Protein AF-A0A971JKL0-F1 (afdb_monomer_lite)

pLDDT: mean 86.85, std 13.91, range [36.44, 98.44]

Foldseek 3Di:
DDDDPQVVDAAPVRHGDPDCLSPDQDQLLVLVLLLCCCVVPLVLVQVVVVLLVNPDFDSVQKDKDFQAQVLQVVLVVLLPDPPSQVVVVVVVCVQQVLCVVLQQPPLALVSLQSSQVLFFDDDDGGSNHNDALLGGDLVSVVVSGPPPDRSSLSSQLRNVLNVGTQGMWMDGDPAAIEGEHEHEPDDWDKDWDDDPDTHIDTSVRSVCCNNCVSVNHPYQYEYEYQPPPDPPPDDDPDRHYDYPCNSLPPDDPDDDVSVPPPSSVSVVVNSCVSNVDD

Sequence (278 aa):
MCKSLREFVRDENDEVIISYGQVVREERFFCAVLFHLLISDLGFLDSFLKKCGVLEVDLSEVRVFIEYAMARDLWNSMEGHENVNHNRVLFLKEYVPSLKEYIPKDFNSDSIREFNQRLVAGPSLSNRFIQSPGCWSMEKVESLILGGECEVEGACMLKWAFNIKPDIVIEYSNNHAVCIEAKVESDEDMYKFENRYKITAKQTEVQKFLMKKILGYETKHVFLRNSNKESRRGSNEKELCLSWTEVFPAKTNGILNVDENPMVKMAKKRLLKISGGK

Secondary structure (DSSP, 8-state):
-PPPHHHH-B-TTS-B--SGGGT---HHHHHHHHHHHHHH-HHHHHHHHHHTT--S--TTT-EEEES--HHHHHHHHGGGSTTHHHHHHHHHHHH-GGGGGG--SS--HHHHHHHHHHHB-SS---SSSPPPGGGB-HHHHHHH--S-HHHHHHHHHHHHHTT---SEEEEEETTEEEEEEE-SS----EEEEESSSEEEEEHHHHHHIIIIIIS--EEEEEEEE-TTS-----SSS--EEEEHHHHS-S---SSS-GGG-HHHHHHHHHHHHHHH--

Structure (mmCIF, N/CA/C/O backbone):
data_AF-A0A971JKL0-F1
#
_entry.id   AF-A0A971JKL0-F1
#
loop_
_atom_site.group_PDB
_atom_site.id
_atom_site.type_symbol
_atom_site.label_atom_id
_atom_site.label_alt_id
_atom_site.label_comp_id
_atom_site.label_asym_id
_atom_site.label_entity_id
_atom_site.label_seq_id
_atom_site.pdbx_PDB_ins_code
_atom_site.Cartn_x
_atom_site.Cartn_y
_atom_site.Cartn_z
_atom_site.occupancy
_atom_site.B_iso_or_equiv
_atom_site.auth_seq_id
_atom_site.auth_comp_id
_atom_site.auth_asym_id
_atom_site.auth_atom_id
_atom_site.pdbx_PDB_model_num
ATOM 1 N N . MET A 1 1 ? 18.991 -16.800 39.229 1.00 77.94 1 MET A N 1
ATOM 2 C CA . MET A 1 1 ? 17.852 -16.988 38.306 1.00 77.94 1 MET A CA 1
ATOM 3 C C . MET A 1 1 ? 17.538 -15.623 37.710 1.00 77.94 1 MET A C 1
ATOM 5 O O . MET A 1 1 ? 17.370 -14.686 38.482 1.00 77.94 1 MET A O 1
ATOM 9 N N . CYS A 1 2 ? 17.584 -15.461 36.387 1.00 83.00 2 CYS A N 1
ATOM 10 C CA . CYS A 1 2 ? 17.252 -14.183 35.748 1.00 83.00 2 CYS A CA 1
ATOM 11 C C . CYS A 1 2 ? 15.730 -14.014 35.725 1.00 83.00 2 CYS A C 1
ATOM 13 O O . CYS A 1 2 ? 15.027 -14.950 35.352 1.00 83.00 2 CYS A O 1
ATOM 15 N N . LYS A 1 3 ? 15.240 -12.841 36.131 1.00 86.00 3 LYS A N 1
ATOM 16 C CA . LYS A 1 3 ? 13.816 -12.500 36.050 1.00 86.00 3 LYS A CA 1
ATOM 17 C C . LYS A 1 3 ? 13.397 -12.288 34.591 1.00 86.00 3 LYS A C 1
ATOM 19 O O . LYS A 1 3 ? 14.189 -11.788 33.789 1.00 86.00 3 LYS A O 1
ATOM 24 N N . SER A 1 4 ? 12.166 -12.647 34.246 1.00 87.19 4 SER A N 1
ATOM 25 C CA . SER A 1 4 ? 11.580 -12.402 32.924 1.00 87.19 4 SER A CA 1
ATOM 26 C C . SER A 1 4 ? 11.106 -10.952 32.784 1.00 87.19 4 SER A C 1
ATOM 28 O O 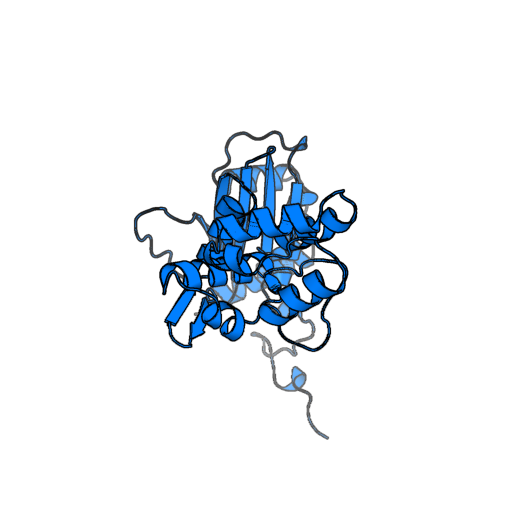. SER A 1 4 ? 10.714 -10.331 33.768 1.00 87.19 4 SER A O 1
ATOM 30 N N . LEU A 1 5 ? 11.063 -10.411 31.557 1.00 83.81 5 LEU A N 1
ATOM 31 C CA . LEU A 1 5 ? 10.573 -9.045 31.300 1.00 83.81 5 LEU A CA 1
ATOM 32 C C . LEU A 1 5 ? 9.168 -8.802 31.882 1.00 83.81 5 LEU A C 1
ATOM 34 O O . LEU A 1 5 ? 8.892 -7.727 32.405 1.00 83.81 5 LEU A O 1
ATOM 38 N N . ARG A 1 6 ? 8.300 -9.820 31.858 1.00 82.06 6 ARG A N 1
ATOM 39 C CA . ARG A 1 6 ? 6.935 -9.749 32.406 1.00 82.06 6 ARG A CA 1
ATOM 40 C C . ARG A 1 6 ? 6.898 -9.517 33.916 1.00 82.06 6 ARG A C 1
ATOM 42 O O . ARG A 1 6 ? 5.913 -8.994 34.412 1.00 82.06 6 ARG A O 1
ATOM 49 N N . GLU A 1 7 ? 7.953 -9.885 34.639 1.00 81.69 7 GLU A N 1
ATOM 50 C CA . GLU A 1 7 ? 8.055 -9.672 36.089 1.00 81.69 7 GLU A CA 1
ATOM 51 C C . GLU A 1 7 ? 8.497 -8.247 36.447 1.00 81.69 7 GLU A C 1
ATOM 53 O O . GLU A 1 7 ? 8.353 -7.836 37.598 1.00 81.69 7 GLU A O 1
ATOM 58 N N . PHE A 1 8 ? 9.034 -7.499 35.478 1.00 84.38 8 PHE A N 1
ATOM 59 C CA . PHE A 1 8 ? 9.464 -6.110 35.654 1.00 84.38 8 PHE A CA 1
ATOM 60 C C . PHE A 1 8 ? 8.402 -5.089 35.253 1.00 84.38 8 PHE A C 1
ATOM 62 O O . PHE A 1 8 ? 8.521 -3.926 35.629 1.00 84.38 8 PHE A O 1
ATOM 69 N N . VAL A 1 9 ? 7.391 -5.493 34.480 1.00 82.31 9 VAL A N 1
ATOM 70 C CA . VAL A 1 9 ? 6.358 -4.580 33.989 1.00 82.31 9 VAL A CA 1
ATOM 71 C C . VAL A 1 9 ? 5.045 -4.873 34.700 1.00 82.31 9 VAL A C 1
ATOM 73 O O . VAL A 1 9 ? 4.531 -5.993 34.674 1.00 82.31 9 VAL A O 1
ATOM 76 N N . ARG A 1 10 ? 4.520 -3.833 35.337 1.00 81.06 10 ARG A N 1
ATOM 77 C CA . ARG A 1 10 ? 3.283 -3.836 36.111 1.00 81.06 10 ARG A CA 1
ATOM 78 C C . ARG A 1 10 ? 2.260 -2.947 35.412 1.00 81.06 10 ARG A C 1
ATOM 80 O O . ARG A 1 10 ? 2.641 -2.036 34.671 1.00 81.06 10 ARG A O 1
ATOM 87 N N . ASP A 1 11 ? 0.976 -3.233 35.581 1.00 76.81 11 ASP A N 1
ATOM 88 C CA . ASP A 1 11 ? -0.075 -2.334 35.116 1.00 76.81 11 ASP A CA 1
ATOM 89 C C . ASP A 1 11 ? -0.315 -1.174 36.105 1.00 76.81 11 ASP A C 1
ATOM 91 O O . ASP A 1 11 ? 0.448 -0.966 37.044 1.00 76.81 11 ASP A O 1
ATOM 95 N N . GLU A 1 12 ? -1.339 -0.356 35.859 1.00 71.12 12 GLU A N 1
ATOM 96 C CA . GLU A 1 12 ? -1.632 0.831 36.682 1.00 71.12 12 GLU A CA 1
ATOM 97 C C . GLU A 1 12 ? -2.079 0.514 38.116 1.00 71.12 12 GLU A C 1
ATOM 99 O O . GLU A 1 12 ? -2.061 1.403 38.960 1.00 71.12 12 GLU A O 1
ATOM 104 N N . ASN A 1 13 ? -2.449 -0.739 38.392 1.00 79.12 13 ASN A N 1
ATOM 105 C CA . ASN A 1 13 ? -2.830 -1.216 39.718 1.00 79.12 13 ASN A CA 1
ATOM 106 C C . ASN A 1 13 ? -1.687 -1.987 40.399 1.00 79.12 13 ASN A C 1
ATOM 108 O O . ASN A 1 13 ? -1.927 -2.691 41.372 1.00 79.12 13 ASN A O 1
ATOM 112 N N . ASP A 1 14 ? -0.460 -1.878 39.874 1.00 79.75 14 ASP A N 1
ATOM 113 C CA . ASP A 1 14 ? 0.718 -2.644 40.303 1.00 79.75 14 ASP A CA 1
ATOM 114 C C . ASP A 1 14 ? 0.564 -4.176 40.138 1.00 79.75 14 ASP A C 1
ATOM 116 O O . ASP A 1 14 ? 1.247 -4.996 40.762 1.00 79.75 14 ASP A O 1
ATOM 120 N N . GLU A 1 15 ? -0.314 -4.597 39.225 1.00 81.56 15 GLU A N 1
ATOM 121 C CA . GLU A 1 15 ? -0.542 -6.007 38.920 1.00 81.56 15 GLU A CA 1
ATOM 122 C C . GLU A 1 15 ? 0.362 -6.489 37.781 1.00 81.56 15 GLU A C 1
ATOM 124 O O . GLU A 1 15 ? 0.754 -5.733 36.888 1.00 81.56 15 GLU A O 1
ATOM 129 N N . VAL A 1 16 ? 0.724 -7.775 37.796 1.00 82.25 16 VAL A N 1
ATOM 130 C CA . VAL A 1 16 ? 1.538 -8.373 36.723 1.00 82.25 16 VAL A CA 1
ATOM 131 C C . VAL A 1 16 ? 0.757 -8.350 35.410 1.00 82.25 16 VAL A C 1
ATOM 133 O O . VAL A 1 16 ? -0.415 -8.720 35.359 1.00 82.25 16 VAL A O 1
ATOM 136 N N . ILE A 1 17 ? 1.420 -7.999 34.306 1.00 81.75 17 ILE A N 1
ATOM 137 C CA . ILE A 1 17 ? 0.806 -8.104 32.978 1.00 81.75 17 ILE A CA 1
ATOM 138 C C . ILE A 1 17 ? 0.620 -9.578 32.592 1.00 81.75 17 ILE A C 1
ATOM 140 O O . ILE A 1 17 ? 1.567 -10.336 32.331 1.00 81.75 17 ILE A O 1
ATOM 144 N N . ILE A 1 18 ? -0.645 -9.981 32.513 1.00 80.75 18 ILE A N 1
ATOM 145 C CA . ILE A 1 18 ? -1.056 -11.352 32.213 1.00 80.75 18 ILE A CA 1
ATOM 146 C C . ILE A 1 18 ? -1.417 -11.559 30.738 1.00 80.75 18 ILE A C 1
ATOM 148 O O . ILE A 1 18 ? -1.297 -12.682 30.254 1.00 80.75 18 ILE A O 1
ATOM 152 N N . SER A 1 19 ? -1.788 -10.498 30.010 1.00 82.62 19 SER A N 1
ATOM 153 C CA . SER A 1 19 ? -2.234 -10.567 28.611 1.00 82.62 19 SER A CA 1
ATOM 154 C C . SER A 1 19 ? -1.588 -9.503 27.721 1.00 82.62 19 SER A C 1
ATOM 156 O O . SER A 1 19 ? -1.427 -8.348 28.114 1.00 82.62 19 SER A O 1
ATOM 158 N N . TYR A 1 20 ? -1.288 -9.876 26.472 1.00 82.50 20 TYR A N 1
ATOM 159 C CA . TYR A 1 20 ? -0.712 -8.978 25.466 1.00 82.50 20 TYR A CA 1
ATOM 160 C C . TYR A 1 20 ? -1.586 -7.746 25.197 1.00 82.50 20 TYR A C 1
ATOM 162 O O . TYR A 1 20 ? -1.067 -6.652 25.002 1.00 82.50 20 TYR A O 1
ATOM 170 N N . GLY A 1 21 ? -2.913 -7.869 25.279 1.00 78.38 21 GLY A N 1
ATOM 171 C CA . GLY A 1 21 ? -3.819 -6.740 25.058 1.00 78.38 21 GLY A CA 1
ATOM 172 C C . GLY A 1 21 ? -3.690 -5.593 26.065 1.00 78.38 21 GLY A C 1
ATOM 173 O O . GLY A 1 21 ? -4.103 -4.474 25.770 1.00 78.38 21 GLY A O 1
ATOM 174 N N . GLN A 1 22 ? -3.081 -5.834 27.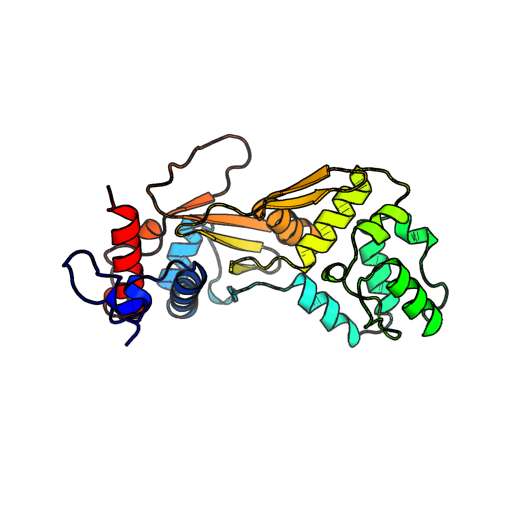232 1.00 77.25 22 GLN A N 1
ATOM 175 C CA . GLN A 1 22 ? -2.772 -4.775 28.202 1.00 77.25 22 GLN A CA 1
ATOM 176 C C . GLN A 1 22 ? -1.640 -3.859 27.715 1.00 77.25 22 GLN A C 1
ATOM 178 O O . GLN A 1 22 ? -1.564 -2.703 28.132 1.00 77.25 22 GLN A O 1
ATOM 183 N N . VAL A 1 23 ? -0.777 -4.373 26.836 1.00 81.69 23 VAL A N 1
ATOM 184 C CA . VAL A 1 23 ? 0.445 -3.708 26.367 1.00 81.69 23 VAL A CA 1
ATOM 185 C C . VAL A 1 23 ? 0.528 -3.586 24.854 1.00 81.69 23 VAL A C 1
ATOM 187 O O . VAL A 1 23 ? 1.537 -3.103 24.355 1.00 81.69 23 VAL A O 1
ATOM 190 N N . VAL A 1 24 ? -0.494 -4.011 24.107 1.00 84.06 24 VAL A N 1
ATOM 191 C CA . VAL A 1 24 ? -0.480 -3.913 22.647 1.00 84.06 24 VAL A CA 1
ATOM 192 C C . VAL A 1 24 ? -0.344 -2.448 22.232 1.00 84.06 24 VAL A C 1
ATOM 194 O O . VAL A 1 24 ? -1.050 -1.564 22.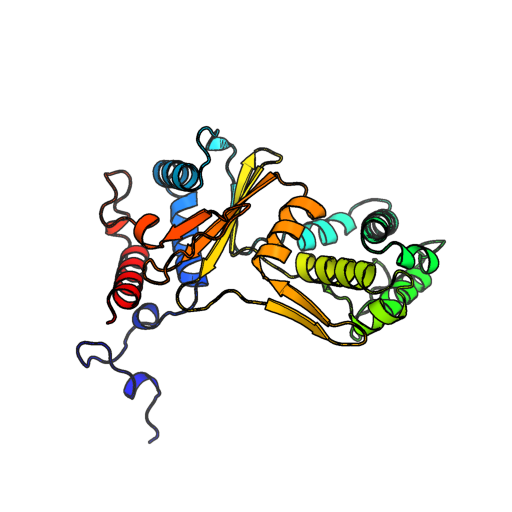734 1.00 84.06 24 VAL A O 1
ATOM 197 N N . ARG A 1 25 ? 0.630 -2.202 21.359 1.00 80.19 25 ARG A N 1
ATOM 198 C CA . ARG A 1 25 ? 0.928 -0.898 20.749 1.00 80.19 25 ARG A CA 1
ATOM 199 C C . ARG A 1 25 ? 0.727 -0.933 19.235 1.00 80.19 25 ARG A C 1
ATOM 201 O O . ARG A 1 25 ? 0.525 0.113 18.639 1.00 80.19 25 ARG A O 1
ATOM 208 N N . GLU A 1 26 ? 0.735 -2.138 18.665 1.00 85.12 26 GLU A N 1
ATOM 209 C CA . GLU A 1 26 ? 0.630 -2.396 17.233 1.00 85.12 26 GLU A CA 1
ATOM 210 C C . GLU A 1 26 ? -0.764 -2.051 16.705 1.00 85.12 26 GLU A C 1
ATOM 212 O O . GLU A 1 26 ? -1.773 -2.634 17.118 1.00 85.12 26 GLU A O 1
ATOM 217 N N . GLU A 1 27 ? -0.805 -1.146 15.732 1.00 86.62 27 GLU A N 1
ATOM 218 C CA . GLU A 1 27 ? -2.010 -0.695 15.039 1.00 86.62 27 GLU A CA 1
ATOM 219 C C . GLU A 1 27 ? -2.780 -1.859 14.411 1.00 86.62 27 GLU A C 1
ATOM 221 O O . GLU A 1 27 ? -4.011 -1.884 14.446 1.00 86.62 27 GLU A O 1
ATOM 226 N N . ARG A 1 28 ? -2.056 -2.881 13.930 1.00 86.31 28 ARG A N 1
ATOM 227 C CA . ARG A 1 28 ? -2.621 -4.076 13.282 1.00 86.31 28 ARG A CA 1
ATOM 228 C C . ARG A 1 28 ? -3.680 -4.775 14.128 1.00 86.31 28 ARG A C 1
ATOM 230 O O . ARG A 1 28 ? -4.649 -5.294 13.582 1.00 86.31 28 ARG A O 1
ATOM 237 N N . PHE A 1 29 ? -3.527 -4.771 15.454 1.00 88.44 29 PHE A N 1
ATOM 238 C CA . PHE A 1 29 ? -4.534 -5.335 16.351 1.00 88.44 29 PHE A CA 1
ATOM 239 C C . PHE A 1 29 ? -5.868 -4.579 16.244 1.00 88.44 29 PHE A C 1
ATOM 241 O O . PHE A 1 29 ? -6.930 -5.188 16.121 1.00 88.44 29 PHE A O 1
ATOM 248 N N . PHE A 1 30 ? -5.816 -3.248 16.255 1.00 89.06 30 PHE A N 1
ATOM 249 C CA . PHE A 1 30 ? -6.996 -2.390 16.174 1.00 89.06 30 PHE A CA 1
ATOM 250 C C . PHE A 1 30 ? -7.620 -2.427 14.779 1.00 89.06 30 PHE A C 1
ATOM 252 O O . PHE A 1 30 ? -8.843 -2.501 14.670 1.00 89.06 30 PHE A O 1
ATOM 259 N N . CYS A 1 31 ? -6.797 -2.471 13.728 1.00 92.81 31 CYS A N 1
ATOM 260 C CA . CYS A 1 31 ? -7.257 -2.675 12.355 1.00 92.81 31 CYS A CA 1
ATOM 261 C C . CYS A 1 31 ? -7.988 -4.009 12.192 1.00 92.81 31 CYS A C 1
ATOM 263 O O . CYS A 1 31 ? -9.035 -4.041 11.559 1.00 92.81 31 CYS A O 1
ATOM 265 N N . ALA A 1 32 ? -7.506 -5.093 12.810 1.00 92.12 32 ALA A N 1
ATOM 266 C CA . ALA A 1 32 ? -8.188 -6.386 12.764 1.00 92.12 32 ALA A CA 1
ATOM 267 C C . ALA A 1 32 ? -9.569 -6.343 13.443 1.00 92.12 32 ALA A C 1
ATOM 269 O O . ALA A 1 32 ? -10.538 -6.891 12.915 1.00 92.12 32 ALA A O 1
ATOM 270 N N . VAL A 1 33 ? -9.682 -5.658 14.588 1.00 90.19 33 VAL A N 1
ATOM 271 C CA . VAL A 1 33 ? -10.974 -5.455 15.263 1.00 90.19 33 VAL A CA 1
ATOM 272 C C . VAL A 1 33 ? -11.909 -4.605 14.402 1.00 90.19 33 VAL A C 1
ATOM 274 O O . VAL A 1 33 ? -13.067 -4.973 14.226 1.00 90.19 33 VAL A O 1
ATOM 277 N N . LEU A 1 34 ? -11.417 -3.500 13.834 1.00 93.12 34 LEU A N 1
ATOM 278 C CA . LEU A 1 34 ? -12.203 -2.643 12.946 1.00 93.12 34 LEU A CA 1
ATOM 279 C C . LEU A 1 34 ? -12.677 -3.409 11.705 1.00 93.12 34 LEU A C 1
ATOM 281 O O . LEU A 1 34 ? -13.864 -3.389 11.397 1.00 93.12 34 LEU A O 1
ATOM 285 N N . PHE A 1 35 ? -11.776 -4.130 11.040 1.00 95.44 35 PHE A N 1
ATOM 286 C CA . PHE A 1 35 ? -12.089 -4.976 9.894 1.00 95.44 35 PHE A CA 1
ATOM 287 C C . PHE A 1 35 ? -13.214 -5.961 10.209 1.00 95.44 35 PHE A C 1
ATOM 289 O O . PHE A 1 35 ? -14.189 -6.027 9.467 1.00 95.44 35 PHE A O 1
ATOM 296 N N . HIS A 1 36 ? -13.117 -6.669 11.340 1.00 92.25 36 HIS A N 1
ATOM 297 C CA . HIS A 1 36 ? -14.157 -7.597 11.770 1.00 92.25 36 HIS A CA 1
ATOM 298 C C . HIS A 1 36 ? -15.526 -6.916 11.898 1.00 92.25 36 HIS A C 1
ATOM 300 O O . HIS A 1 36 ? -16.515 -7.472 11.425 1.00 92.25 36 HIS A O 1
ATOM 306 N N . LEU A 1 37 ? -15.598 -5.717 12.485 1.00 90.94 37 LEU A N 1
ATOM 307 C CA . LEU A 1 37 ? -16.861 -4.979 12.594 1.00 90.94 37 LEU A CA 1
ATOM 308 C C . LEU A 1 37 ? -17.397 -4.547 11.227 1.00 90.94 37 LEU A C 1
ATOM 310 O O . LEU A 1 37 ? -18.580 -4.730 10.963 1.00 90.94 37 LEU A O 1
ATOM 314 N N . LEU A 1 38 ? -16.526 -4.035 10.353 1.00 94.00 38 LEU A N 1
ATOM 315 C CA . LEU A 1 38 ? -16.903 -3.585 9.011 1.00 94.00 38 LEU A CA 1
ATOM 316 C C . LEU A 1 38 ? -17.507 -4.708 8.157 1.00 94.00 38 LEU A C 1
ATOM 318 O O . LEU A 1 38 ? -18.392 -4.436 7.355 1.00 94.00 38 LEU A O 1
ATOM 322 N N . ILE A 1 39 ? -17.055 -5.956 8.322 1.00 94.56 39 ILE A N 1
ATOM 323 C CA . ILE A 1 39 ? -17.580 -7.095 7.547 1.00 94.56 39 ILE A CA 1
ATOM 324 C C . ILE A 1 39 ? -18.738 -7.832 8.230 1.00 94.56 39 ILE A C 1
ATOM 326 O O . ILE A 1 39 ? -19.467 -8.558 7.560 1.00 94.56 39 ILE A O 1
ATOM 330 N N . SER A 1 40 ? -18.887 -7.700 9.552 1.00 90.00 40 SER A N 1
ATOM 331 C CA . SER A 1 40 ? -19.875 -8.477 10.321 1.00 90.00 40 SER A CA 1
ATOM 332 C C . SER A 1 40 ? -21.166 -7.710 10.596 1.00 90.00 40 SER A C 1
ATOM 334 O O . SER A 1 40 ? -22.172 -8.328 10.935 1.00 90.00 40 SER A O 1
ATOM 336 N N . ASP A 1 41 ? -21.150 -6.381 10.474 1.00 89.31 41 ASP A N 1
ATOM 337 C CA . ASP A 1 41 ? -22.279 -5.514 10.802 1.00 89.31 41 ASP A CA 1
ATOM 338 C C . ASP A 1 41 ? -22.471 -4.441 9.721 1.00 89.31 41 ASP A C 1
ATOM 340 O O . ASP A 1 41 ? -21.709 -3.477 9.621 1.00 89.31 41 ASP A O 1
ATOM 344 N N . LEU A 1 42 ? -23.528 -4.594 8.917 1.00 91.31 42 LEU A N 1
ATOM 345 C CA . LEU A 1 42 ? -23.865 -3.644 7.853 1.00 91.31 42 LEU A CA 1
ATOM 346 C C . LEU A 1 42 ? -24.247 -2.258 8.393 1.00 91.31 42 LEU A C 1
ATOM 348 O O . LEU A 1 42 ? -23.979 -1.256 7.734 1.00 91.31 42 LEU A O 1
ATOM 352 N N . GLY A 1 43 ? -24.841 -2.179 9.589 1.00 91.31 43 GLY A N 1
ATOM 353 C CA . GLY A 1 43 ? -25.166 -0.905 10.231 1.00 91.31 43 GLY A CA 1
ATOM 354 C C . GLY A 1 43 ? -23.909 -0.173 10.699 1.00 91.31 43 GLY A C 1
ATOM 355 O O . GLY A 1 43 ? -23.797 1.046 10.537 1.00 91.31 43 GLY A O 1
ATOM 356 N N . PHE A 1 44 ? -22.927 -0.914 11.222 1.00 91.50 44 PHE A N 1
ATOM 357 C CA . PHE A 1 44 ? -21.612 -0.359 11.542 1.00 91.50 44 PHE A CA 1
ATOM 358 C C . PHE A 1 44 ? -20.884 0.118 10.280 1.00 91.50 44 PHE A C 1
ATOM 360 O O . PHE A 1 44 ? -20.372 1.238 10.269 1.00 91.50 44 PHE A O 1
ATOM 367 N N . LEU A 1 45 ? -20.869 -0.693 9.216 1.00 93.81 45 LEU A N 1
ATOM 368 C CA . LEU A 1 45 ? -20.259 -0.345 7.932 1.00 93.81 45 LEU A CA 1
ATOM 369 C C . LEU A 1 45 ? -20.848 0.945 7.348 1.00 93.81 45 LEU A C 1
ATOM 371 O O . LEU A 1 45 ? -20.095 1.866 7.034 1.00 93.81 45 LEU A O 1
ATOM 375 N N . ASP A 1 46 ? -22.176 1.047 7.267 1.00 94.06 46 ASP A N 1
ATOM 376 C CA . ASP A 1 46 ? -22.876 2.244 6.787 1.00 94.06 46 ASP A CA 1
ATOM 377 C C . ASP A 1 46 ? -22.545 3.479 7.637 1.00 94.06 46 ASP A C 1
ATOM 379 O O . ASP A 1 46 ? -22.147 4.527 7.121 1.00 94.06 46 ASP A O 1
ATOM 383 N N . SER A 1 47 ? -22.624 3.353 8.967 1.00 92.25 47 SER A N 1
ATOM 384 C CA . SER A 1 47 ? -22.276 4.457 9.862 1.00 92.25 47 SER A CA 1
ATOM 385 C C . SER A 1 47 ? -20.812 4.879 9.720 1.00 92.25 47 SER A C 1
ATOM 387 O O . SER A 1 47 ? -20.512 6.070 9.858 1.00 92.25 47 SER A O 1
ATOM 389 N N . PHE A 1 48 ? -19.898 3.935 9.496 1.00 94.00 48 PHE A N 1
ATOM 390 C CA . PHE A 1 48 ? -18.481 4.216 9.311 1.00 94.00 48 PHE A CA 1
ATOM 391 C C . PHE A 1 48 ? -18.227 4.914 7.971 1.00 94.00 48 PHE A C 1
ATOM 393 O O . PHE A 1 48 ? -17.578 5.957 7.946 1.00 94.00 48 PHE A O 1
ATOM 400 N N . LEU A 1 49 ? -18.814 4.426 6.876 1.00 95.19 49 LEU A N 1
ATOM 401 C CA . LEU A 1 49 ? -18.733 5.056 5.555 1.00 95.19 49 LEU A CA 1
ATOM 402 C C . LEU A 1 49 ? -19.265 6.497 5.572 1.00 95.19 49 LEU A C 1
ATOM 404 O O . LEU A 1 49 ? -18.610 7.402 5.046 1.00 95.19 49 LEU A O 1
ATOM 408 N N . LYS A 1 50 ? -20.365 6.755 6.287 1.00 93.88 50 LYS A N 1
ATOM 409 C CA . LYS A 1 50 ? -20.883 8.115 6.514 1.00 93.88 50 LYS A CA 1
ATOM 410 C C . LYS A 1 50 ? -19.902 9.002 7.271 1.00 93.88 50 LYS A C 1
ATOM 412 O O . LYS A 1 50 ? -19.701 10.152 6.880 1.00 93.88 50 LYS A O 1
ATOM 417 N N . LYS A 1 51 ? -19.230 8.478 8.304 1.00 92.50 51 LYS A N 1
ATOM 418 C CA . LYS A 1 51 ? -18.136 9.195 8.990 1.00 92.50 51 LYS A CA 1
ATOM 419 C C . LYS A 1 51 ? -16.974 9.477 8.043 1.00 92.50 51 LYS A C 1
ATOM 421 O O . LYS A 1 51 ? -16.383 10.544 8.148 1.00 92.50 51 LYS A O 1
ATOM 426 N N . CYS A 1 52 ? -16.699 8.577 7.098 1.00 93.19 52 CYS A N 1
ATOM 427 C CA . CYS A 1 52 ? -15.727 8.770 6.023 1.00 93.19 52 CYS A CA 1
ATOM 428 C C . CYS A 1 52 ? -16.183 9.770 4.941 1.00 93.19 52 CYS A C 1
ATOM 430 O O . CYS A 1 52 ? -15.429 10.054 4.011 1.00 93.19 52 CYS A O 1
ATOM 432 N N . GLY A 1 53 ? -17.398 10.321 5.041 1.00 92.00 53 GLY A N 1
ATOM 433 C CA . GLY A 1 53 ? -17.965 11.250 4.067 1.00 92.00 53 GLY A CA 1
ATOM 434 C C . GLY A 1 53 ? -18.503 10.574 2.802 1.00 92.00 53 GLY A C 1
ATOM 435 O O . GLY A 1 53 ? -18.541 11.221 1.754 1.00 92.00 53 GLY A O 1
ATOM 436 N N . VAL A 1 54 ? -18.862 9.289 2.872 1.00 93.31 54 VAL A N 1
ATOM 437 C CA . VAL A 1 54 ? -19.600 8.545 1.838 1.00 93.31 54 VAL A CA 1
ATOM 438 C C . VAL A 1 54 ? -21.070 8.514 2.260 1.00 93.31 54 VAL A C 1
ATOM 440 O O . VAL A 1 54 ? -21.407 7.910 3.273 1.00 93.31 54 VAL A O 1
ATOM 443 N N . LEU A 1 55 ? -21.929 9.241 1.543 1.00 88.94 55 LEU A N 1
ATOM 444 C CA . LEU A 1 55 ? -23.313 9.486 1.976 1.00 88.94 55 LEU A CA 1
ATOM 445 C C . LEU A 1 55 ? -24.308 8.449 1.449 1.00 88.94 55 LEU A C 1
ATOM 447 O O . LEU A 1 55 ? -25.231 8.079 2.171 1.00 88.94 55 LEU A O 1
ATOM 451 N N . GLU A 1 56 ? -24.109 7.987 0.217 1.00 87.38 56 GLU A N 1
ATOM 452 C CA . GLU A 1 56 ? -24.989 7.050 -0.479 1.00 87.38 56 GLU A CA 1
ATOM 453 C C . GLU A 1 56 ? -24.133 5.959 -1.119 1.00 87.38 56 GLU A C 1
ATOM 455 O O . GLU A 1 56 ? -23.180 6.254 -1.843 1.00 87.38 56 GLU A O 1
ATOM 460 N N . VAL A 1 57 ? -24.438 4.703 -0.800 1.00 92.75 57 VAL A N 1
ATOM 461 C CA . VAL A 1 57 ? -23.693 3.531 -1.261 1.00 92.75 57 VAL A CA 1
ATOM 462 C C . VAL A 1 57 ? -24.604 2.307 -1.231 1.00 92.75 57 VAL A C 1
ATOM 464 O O . VAL A 1 57 ? -25.378 2.129 -0.288 1.00 92.75 57 VAL A O 1
ATOM 467 N N . ASP A 1 58 ? -24.499 1.447 -2.241 1.00 94.38 58 ASP A N 1
ATOM 468 C CA . ASP A 1 58 ? -25.062 0.103 -2.166 1.00 94.38 58 ASP A CA 1
ATOM 469 C C . ASP A 1 58 ? -24.127 -0.790 -1.338 1.00 94.38 58 ASP A C 1
ATOM 471 O O . ASP A 1 58 ? -23.065 -1.215 -1.794 1.00 94.38 58 ASP A O 1
ATOM 475 N N . LEU A 1 59 ? -24.522 -1.083 -0.097 1.00 94.94 59 LEU A N 1
ATOM 476 C CA . LEU A 1 59 ? -23.732 -1.912 0.818 1.00 94.94 59 LEU A CA 1
ATOM 477 C C . LEU A 1 59 ? -23.495 -3.337 0.290 1.00 94.94 59 LEU A C 1
ATOM 479 O O . LEU A 1 59 ? -22.556 -3.991 0.740 1.00 94.94 59 LEU A O 1
ATOM 483 N N . SER A 1 60 ? -24.305 -3.828 -0.656 1.00 93.06 60 SER A N 1
ATOM 484 C CA . SER A 1 60 ? -24.117 -5.154 -1.259 1.00 93.06 60 SER A CA 1
ATOM 485 C C . SER A 1 60 ? -22.906 -5.218 -2.200 1.00 93.06 60 SER A C 1
ATOM 487 O O . SER A 1 60 ? -22.317 -6.290 -2.397 1.00 93.06 60 SER A O 1
ATOM 489 N N . GLU A 1 61 ? -22.471 -4.071 -2.720 1.00 92.19 61 GLU A N 1
ATOM 490 C CA . GLU A 1 61 ? -21.288 -3.936 -3.573 1.00 92.19 61 GLU A CA 1
ATOM 491 C C . GLU A 1 61 ? -20.015 -3.644 -2.771 1.00 92.19 61 GLU A C 1
ATOM 493 O O . GLU A 1 61 ? -18.911 -3.809 -3.286 1.00 92.19 61 GLU A O 1
ATOM 498 N N . VAL A 1 62 ? -20.145 -3.278 -1.492 1.00 97.19 62 VAL A N 1
ATOM 499 C CA . VAL A 1 62 ? -18.998 -2.909 -0.660 1.00 97.19 62 VAL A CA 1
ATOM 500 C C . VAL A 1 62 ? -18.110 -4.119 -0.372 1.00 97.19 62 VAL A C 1
ATOM 502 O O . VAL A 1 62 ? -18.577 -5.199 0.005 1.00 97.19 62 VAL A O 1
ATOM 505 N N . ARG A 1 63 ? -16.799 -3.939 -0.529 1.00 97.31 63 ARG A N 1
ATOM 506 C CA . ARG A 1 63 ? -15.765 -4.923 -0.195 1.00 97.31 63 ARG A CA 1
ATOM 507 C C . ARG A 1 63 ? -14.728 -4.274 0.709 1.00 97.31 63 ARG A C 1
ATOM 509 O O . ARG A 1 63 ? -14.284 -3.159 0.461 1.00 97.31 63 ARG A O 1
ATOM 516 N N . VAL A 1 64 ? -14.350 -4.972 1.774 1.00 97.88 64 VAL A N 1
ATOM 517 C CA . VAL A 1 64 ? -13.377 -4.487 2.759 1.00 97.88 64 VAL A CA 1
ATOM 518 C C . VAL A 1 64 ? -12.163 -5.401 2.724 1.00 97.88 64 VAL A C 1
ATOM 520 O O . VAL A 1 64 ? -12.304 -6.623 2.768 1.00 97.88 64 VAL A O 1
ATOM 523 N N . PHE A 1 65 ? -10.976 -4.812 2.684 1.00 97.94 65 PHE A N 1
ATOM 524 C CA . PHE A 1 65 ? -9.704 -5.521 2.618 1.00 97.94 65 PHE A CA 1
ATOM 525 C C . PHE A 1 65 ? -8.743 -4.999 3.682 1.00 97.94 65 PHE A C 1
ATOM 527 O O . PHE A 1 65 ? -8.780 -3.818 4.020 1.00 97.94 65 PHE A O 1
ATOM 534 N N . ILE A 1 66 ? -7.860 -5.871 4.171 1.00 96.38 66 ILE A N 1
ATOM 535 C CA . ILE A 1 66 ? -6.765 -5.525 5.090 1.00 96.38 66 ILE A CA 1
ATOM 536 C C . ILE A 1 66 ? -5.420 -5.759 4.413 1.00 96.38 66 ILE A C 1
ATOM 538 O O . ILE A 1 66 ? -5.318 -6.641 3.561 1.00 96.38 66 ILE A O 1
ATOM 542 N N . GLU A 1 67 ? -4.394 -5.009 4.821 1.00 94.06 67 GLU A N 1
ATOM 543 C CA . GLU A 1 67 ? -3.048 -5.091 4.234 1.00 94.06 67 GLU A CA 1
ATOM 544 C C . GLU A 1 67 ? -3.086 -5.068 2.693 1.00 94.06 67 GLU A C 1
ATOM 546 O O . GLU A 1 67 ? -2.604 -5.979 2.010 1.00 94.06 67 GLU A O 1
ATOM 551 N N . TYR A 1 68 ? -3.694 -4.021 2.141 1.00 97.00 68 TYR A N 1
ATOM 552 C CA . TYR A 1 68 ? -4.092 -3.974 0.740 1.00 97.00 68 TYR A CA 1
ATOM 553 C C . TYR A 1 68 ? -2.891 -3.938 -0.220 1.00 97.00 68 TYR A C 1
ATOM 555 O O . TYR A 1 68 ? -2.226 -2.916 -0.367 1.00 97.00 68 TYR A O 1
ATOM 563 N N . ALA A 1 69 ? -2.609 -5.056 -0.895 1.00 97.50 69 ALA A N 1
ATOM 564 C CA . ALA A 1 69 ? -1.430 -5.230 -1.751 1.00 97.50 69 ALA A CA 1
ATOM 565 C C . ALA A 1 69 ? -1.757 -5.301 -3.257 1.00 97.50 69 ALA A C 1
ATOM 567 O O . ALA A 1 69 ? -1.010 -5.902 -4.032 1.00 97.50 69 ALA A O 1
ATOM 568 N N . MET A 1 70 ? -2.856 -4.669 -3.688 1.00 97.50 70 MET A N 1
ATOM 569 C CA . MET A 1 70 ? -3.417 -4.852 -5.032 1.00 97.50 70 MET A CA 1
ATOM 570 C C . MET A 1 70 ? -2.424 -4.579 -6.169 1.00 97.50 70 MET A C 1
ATOM 572 O O . MET A 1 70 ? -2.386 -5.361 -7.108 1.00 97.50 70 MET A O 1
ATOM 576 N N . ALA A 1 71 ? -1.576 -3.544 -6.107 1.00 97.69 71 ALA A N 1
ATOM 577 C CA . ALA A 1 71 ? -0.611 -3.279 -7.188 1.00 97.69 71 ALA A CA 1
ATOM 578 C C . ALA A 1 71 ? 0.371 -4.444 -7.398 1.00 97.69 71 ALA A C 1
ATOM 580 O O . ALA A 1 71 ? 0.647 -4.851 -8.528 1.00 97.69 71 ALA A O 1
ATOM 581 N N . ARG A 1 72 ? 0.870 -5.019 -6.300 1.00 96.88 72 ARG A N 1
ATOM 582 C CA . ARG A 1 72 ? 1.751 -6.189 -6.338 1.00 96.88 72 ARG A CA 1
ATOM 583 C C . ARG A 1 72 ? 1.010 -7.421 -6.853 1.00 96.88 72 ARG A C 1
ATOM 585 O O . ARG A 1 72 ? 1.561 -8.177 -7.651 1.00 96.88 72 ARG A O 1
ATOM 592 N N . ASP A 1 73 ? -0.221 -7.616 -6.404 1.00 96.88 73 ASP A N 1
ATOM 593 C CA . ASP A 1 73 ? -0.985 -8.819 -6.714 1.00 96.88 73 ASP A CA 1
ATOM 594 C C . ASP A 1 73 ? -1.516 -8.780 -8.163 1.00 96.88 73 ASP A C 1
ATOM 596 O O . ASP A 1 73 ? -1.401 -9.775 -8.879 1.00 96.88 73 ASP A O 1
ATOM 600 N N . LEU A 1 74 ? -1.941 -7.610 -8.659 1.00 96.50 74 LEU A N 1
ATOM 601 C CA . LEU A 1 74 ? -2.239 -7.364 -10.075 1.00 96.50 74 LEU A CA 1
ATOM 602 C C . LEU A 1 74 ? -1.016 -7.622 -10.950 1.00 96.50 74 LEU A C 1
ATOM 604 O O . LEU A 1 74 ? -1.128 -8.292 -11.977 1.00 96.50 74 LEU A O 1
ATOM 608 N N . TRP A 1 75 ? 0.165 -7.157 -10.531 1.00 97.06 75 TRP A N 1
ATOM 609 C CA . TRP A 1 75 ? 1.393 -7.409 -11.277 1.00 97.06 75 TRP A CA 1
ATOM 610 C C . TRP A 1 75 ? 1.637 -8.894 -11.493 1.00 97.06 75 TRP A C 1
ATOM 612 O O . TRP A 1 75 ? 1.874 -9.316 -12.625 1.00 97.06 75 TRP A O 1
ATOM 622 N N . ASN A 1 76 ? 1.529 -9.686 -10.427 1.00 94.69 76 ASN A N 1
ATOM 623 C CA . ASN A 1 76 ? 1.701 -11.134 -10.478 1.00 94.69 76 ASN A CA 1
ATOM 624 C C . ASN A 1 76 ? 0.574 -11.821 -11.264 1.00 94.69 76 ASN A C 1
ATOM 626 O O . ASN A 1 76 ? 0.844 -12.760 -12.008 1.00 94.69 76 ASN A O 1
ATOM 630 N N . SER A 1 77 ? -0.664 -11.324 -11.180 1.00 94.12 77 SER A N 1
ATOM 631 C CA . SER A 1 77 ? -1.800 -11.888 -11.924 1.00 94.12 77 SER A CA 1
ATOM 632 C C . SER A 1 77 ? -1.604 -11.851 -13.446 1.00 94.12 77 SER A C 1
ATOM 634 O O . SER A 1 77 ? -2.088 -12.735 -14.151 1.00 94.12 77 SER A O 1
ATOM 636 N N . MET A 1 78 ? -0.804 -10.903 -13.957 1.00 93.00 78 MET A N 1
ATOM 637 C CA . MET A 1 78 ? -0.495 -10.813 -15.387 1.00 93.00 78 MET A CA 1
ATOM 638 C C . MET A 1 78 ? 0.270 -12.031 -15.938 1.00 93.00 78 MET A C 1
ATOM 640 O O . MET A 1 78 ? 0.308 -12.205 -17.149 1.00 93.00 78 MET A O 1
ATOM 644 N N . GLU A 1 79 ? 0.882 -12.883 -15.107 1.00 89.88 79 GLU A N 1
ATOM 645 C CA . GLU A 1 79 ? 1.703 -14.023 -15.567 1.00 89.88 79 GLU A CA 1
ATOM 646 C C . GLU A 1 79 ? 0.926 -15.077 -16.363 1.00 89.88 79 GLU A C 1
ATOM 648 O O . GLU A 1 79 ? 1.532 -15.831 -17.125 1.00 89.88 79 GLU A O 1
ATOM 653 N N . GLY A 1 80 ? -0.403 -15.105 -16.220 1.00 84.81 80 GLY A N 1
ATOM 654 C CA . GLY A 1 80 ? -1.296 -15.945 -17.019 1.00 84.81 80 GLY A CA 1
ATOM 655 C C . GLY A 1 80 ? -1.726 -15.336 -18.358 1.00 84.81 80 GLY A C 1
ATOM 656 O O . GLY A 1 80 ? -2.399 -16.014 -19.129 1.00 84.81 80 GLY A O 1
ATOM 657 N N . HIS A 1 81 ? -1.371 -14.080 -18.644 1.00 88.12 81 HIS A N 1
ATOM 658 C CA . HIS A 1 81 ? -1.826 -13.366 -19.836 1.00 88.12 81 HIS A CA 1
ATOM 659 C C . HIS A 1 81 ? -0.817 -13.444 -20.985 1.00 88.12 81 HIS A C 1
ATOM 661 O O . HIS A 1 81 ? 0.403 -13.409 -20.791 1.00 88.12 81 HIS A O 1
ATOM 667 N N . GLU A 1 82 ? -1.337 -13.461 -22.213 1.00 87.75 82 GLU A N 1
ATOM 668 C CA . GLU A 1 82 ? -0.524 -13.224 -23.403 1.00 87.75 82 GLU A CA 1
ATOM 669 C C . GLU A 1 82 ? 0.157 -11.851 -23.317 1.00 87.75 82 GLU A C 1
ATOM 671 O O . GLU A 1 82 ? -0.401 -10.884 -22.795 1.00 87.75 82 GLU A O 1
ATOM 676 N N . ASN A 1 83 ? 1.385 -11.757 -23.833 1.00 90.19 83 ASN A N 1
ATOM 677 C CA . ASN A 1 83 ? 2.156 -10.511 -23.876 1.00 90.19 83 ASN A CA 1
ATOM 678 C C . ASN A 1 83 ? 2.447 -9.868 -22.499 1.00 90.19 83 ASN A C 1
ATOM 680 O O . ASN A 1 83 ? 2.734 -8.674 -22.430 1.00 90.19 83 ASN A O 1
ATOM 684 N N . VAL A 1 84 ? 2.456 -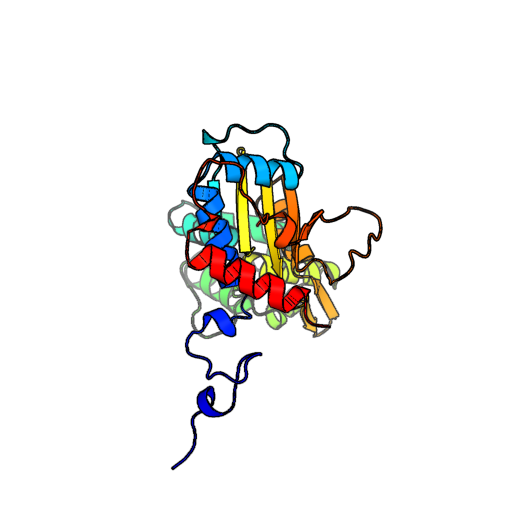10.643 -21.403 1.00 94.88 84 VAL A N 1
ATOM 685 C CA . VAL A 1 84 ? 2.733 -10.154 -20.033 1.00 94.88 84 VAL A CA 1
ATOM 686 C C . VAL A 1 84 ? 3.934 -9.210 -19.932 1.00 94.88 84 VAL A C 1
ATOM 688 O O . VAL A 1 84 ? 3.834 -8.137 -19.342 1.00 94.88 84 VAL A O 1
ATOM 691 N N . ASN A 1 85 ? 5.073 -9.570 -20.528 1.00 95.75 85 ASN A N 1
ATOM 692 C CA . ASN A 1 85 ? 6.289 -8.761 -20.440 1.00 95.75 85 ASN A CA 1
ATOM 693 C C . ASN A 1 85 ? 6.175 -7.453 -21.222 1.00 95.75 85 ASN A C 1
ATOM 695 O O . ASN A 1 85 ? 6.673 -6.424 -20.767 1.00 95.75 85 ASN A O 1
ATOM 699 N N . HIS A 1 86 ? 5.470 -7.484 -22.353 1.00 93.44 86 HIS A N 1
ATOM 700 C CA . HIS A 1 86 ? 5.170 -6.290 -23.128 1.00 93.44 86 HIS A CA 1
ATOM 701 C C . HIS A 1 86 ? 4.288 -5.332 -22.321 1.00 93.44 86 HIS A C 1
ATOM 703 O O . HIS A 1 86 ? 4.652 -4.171 -22.157 1.00 93.44 86 HIS A O 1
ATOM 709 N N . ASN A 1 87 ? 3.197 -5.830 -21.732 1.00 94.19 87 ASN A N 1
ATOM 710 C CA . ASN A 1 87 ? 2.272 -5.025 -20.929 1.00 94.19 87 ASN A CA 1
ATOM 711 C C . ASN A 1 87 ? 2.951 -4.435 -19.687 1.00 94.19 87 ASN A C 1
ATOM 713 O O . ASN A 1 87 ? 2.806 -3.245 -19.409 1.00 94.19 87 ASN A O 1
ATOM 717 N N . ARG A 1 88 ? 3.759 -5.238 -18.980 1.00 96.06 88 ARG A N 1
ATOM 718 C CA . ARG A 1 88 ? 4.569 -4.774 -17.844 1.00 96.06 88 ARG A CA 1
ATOM 719 C C . ARG A 1 88 ? 5.480 -3.625 -18.262 1.00 96.06 88 ARG A C 1
ATOM 721 O O . ARG A 1 88 ? 5.492 -2.591 -17.611 1.00 96.06 88 ARG A O 1
ATOM 728 N N . VAL A 1 89 ? 6.199 -3.765 -19.371 1.00 94.38 89 VAL A N 1
ATOM 729 C CA . VAL A 1 89 ? 7.086 -2.710 -19.870 1.00 94.38 89 VAL A CA 1
ATOM 730 C C . VAL A 1 89 ? 6.329 -1.463 -20.335 1.00 94.38 89 VAL A C 1
ATOM 732 O O . VAL A 1 89 ? 6.808 -0.360 -20.082 1.00 94.38 89 VAL A O 1
ATOM 735 N N . LEU A 1 90 ? 5.176 -1.606 -20.998 1.00 92.19 90 LEU A N 1
ATOM 736 C CA . LEU A 1 90 ? 4.333 -0.463 -21.367 1.00 92.19 90 LEU A CA 1
ATOM 737 C C . LEU A 1 90 ? 3.949 0.345 -20.129 1.00 92.19 90 LEU A C 1
ATOM 739 O O . LEU A 1 90 ? 4.165 1.550 -20.110 1.00 92.19 90 LEU A O 1
ATOM 743 N N . PHE A 1 91 ? 3.492 -0.330 -19.075 1.00 95.25 91 PHE A N 1
ATOM 744 C CA . PHE A 1 91 ? 3.185 0.316 -17.806 1.00 95.25 91 PHE A CA 1
ATOM 745 C C . PHE A 1 91 ? 4.405 1.033 -17.205 1.00 95.25 91 PHE A C 1
ATOM 747 O O . PHE A 1 91 ? 4.292 2.179 -16.787 1.00 95.25 91 PHE A O 1
ATOM 754 N N . LEU A 1 92 ? 5.591 0.411 -17.202 1.00 94.88 92 LEU A N 1
ATOM 755 C CA . LEU A 1 92 ? 6.800 1.041 -16.648 1.00 94.88 92 LEU A CA 1
ATOM 756 C C . LEU A 1 92 ? 7.200 2.334 -17.379 1.00 94.88 92 LEU A C 1
ATOM 758 O O . LEU A 1 92 ? 7.662 3.271 -16.729 1.00 94.88 92 LEU A O 1
ATOM 762 N N . LYS A 1 93 ? 7.019 2.403 -18.705 1.00 91.38 93 LYS A N 1
ATOM 763 C CA . LYS A 1 93 ? 7.373 3.589 -19.510 1.00 91.38 93 LYS A CA 1
ATOM 764 C C . LYS A 1 93 ? 6.581 4.834 -19.142 1.00 91.38 93 LYS A C 1
ATOM 766 O O . LYS A 1 93 ? 7.111 5.928 -19.289 1.00 91.38 93 LYS A O 1
ATOM 771 N N . GLU A 1 94 ? 5.338 4.669 -18.701 1.00 89.56 94 GLU A N 1
ATOM 772 C CA . GLU A 1 94 ? 4.476 5.797 -18.333 1.00 89.56 94 GLU A CA 1
ATOM 773 C C . GLU A 1 94 ? 5.028 6.560 -17.119 1.00 89.56 94 GLU A C 1
ATOM 775 O O . GLU A 1 94 ? 4.825 7.766 -17.000 1.00 89.56 94 GLU A O 1
ATOM 780 N N . TYR A 1 95 ? 5.768 5.878 -16.237 1.00 89.19 95 TYR A N 1
ATOM 781 C CA . TYR A 1 95 ? 6.316 6.467 -15.009 1.00 89.19 95 TYR A CA 1
ATOM 782 C C . TYR A 1 95 ? 7.830 6.680 -15.054 1.00 89.19 95 TYR A C 1
ATOM 784 O O . TYR A 1 95 ? 8.335 7.544 -14.343 1.00 89.19 95 TYR A O 1
ATOM 792 N N . VAL A 1 96 ? 8.557 5.904 -15.867 1.00 93.12 96 VAL A N 1
ATOM 793 C CA . VAL A 1 96 ? 10.016 6.020 -16.031 1.00 93.12 96 VAL A CA 1
ATOM 794 C C . VAL A 1 96 ? 10.379 5.971 -17.527 1.00 93.12 96 VAL A C 1
ATOM 796 O O . VAL A 1 96 ? 10.830 4.932 -18.029 1.00 93.12 96 VAL A O 1
ATOM 799 N N . PRO A 1 97 ? 10.141 7.062 -18.285 1.00 93.00 97 PRO A N 1
ATOM 800 C CA . PRO A 1 97 ? 10.326 7.098 -19.738 1.00 93.00 97 PRO A CA 1
ATOM 801 C C . PRO A 1 97 ? 11.726 6.701 -20.231 1.00 93.00 97 PRO A C 1
ATOM 803 O O . PRO A 1 97 ? 11.842 6.064 -21.281 1.00 93.00 97 PRO A O 1
ATOM 806 N N . SER A 1 98 ? 12.785 7.008 -19.476 1.00 93.00 98 SER A N 1
ATOM 807 C CA . SER A 1 98 ? 14.180 6.651 -19.773 1.00 93.00 98 SER A CA 1
ATOM 808 C C . SER A 1 98 ? 14.389 5.139 -19.881 1.00 93.00 98 SER A C 1
ATOM 810 O O . SER A 1 98 ? 15.284 4.692 -20.598 1.00 93.00 98 SER A O 1
ATOM 812 N N . LEU A 1 99 ? 13.531 4.318 -19.255 1.00 90.06 99 LEU A N 1
ATOM 813 C CA . LEU A 1 99 ? 13.598 2.862 -19.415 1.00 90.06 99 LEU A CA 1
ATOM 814 C C . LEU A 1 99 ? 13.358 2.416 -20.858 1.00 90.06 99 LEU A C 1
ATOM 816 O O . LEU A 1 99 ? 13.750 1.302 -21.202 1.00 90.06 99 LEU A O 1
ATOM 820 N N . LYS A 1 100 ? 12.769 3.266 -21.713 1.00 90.44 100 LYS A N 1
ATOM 821 C CA . LYS A 1 100 ? 12.518 2.962 -23.125 1.00 90.44 100 LYS A CA 1
ATOM 822 C C . LYS A 1 100 ? 13.765 2.460 -23.859 1.00 90.44 100 LYS A C 1
ATOM 824 O O . LYS A 1 100 ? 13.649 1.529 -24.654 1.00 90.44 100 LYS A O 1
ATOM 829 N N . GLU A 1 101 ? 14.927 3.032 -23.555 1.00 89.56 101 GLU A N 1
ATOM 830 C CA . GLU A 1 101 ? 16.205 2.714 -24.208 1.00 89.56 101 GLU A CA 1
ATOM 831 C C . GLU A 1 101 ? 16.746 1.322 -23.845 1.00 89.56 101 GLU A C 1
ATOM 833 O O . GLU A 1 101 ? 17.582 0.768 -24.556 1.00 89.56 101 GLU A O 1
ATOM 838 N N . TYR A 1 102 ? 16.250 0.723 -22.760 1.00 90.12 102 TYR A N 1
ATOM 839 C CA . TYR A 1 102 ? 16.759 -0.541 -22.222 1.00 90.12 102 TYR A CA 1
ATOM 840 C C . TYR A 1 102 ? 15.839 -1.733 -22.482 1.00 90.12 102 TYR A C 1
ATOM 842 O O . TYR A 1 102 ? 16.148 -2.850 -22.069 1.00 90.12 102 TYR A O 1
ATOM 850 N N . ILE A 1 103 ? 14.702 -1.515 -23.139 1.00 89.50 103 ILE A N 1
ATOM 851 C CA . ILE A 1 103 ? 13.663 -2.535 -23.280 1.00 89.50 103 ILE A CA 1
ATOM 852 C C . ILE A 1 103 ? 14.106 -3.688 -24.177 1.00 89.50 103 ILE A C 1
ATOM 854 O O . ILE A 1 103 ? 14.628 -3.446 -25.269 1.00 89.50 103 ILE A O 1
ATOM 858 N N . PRO A 1 104 ? 13.813 -4.940 -23.775 1.00 89.00 104 PRO A N 1
ATOM 859 C CA . PRO A 1 104 ? 14.003 -6.103 -24.628 1.00 89.00 104 PRO A CA 1
ATOM 860 C C . PRO A 1 104 ? 13.307 -5.956 -25.984 1.00 89.00 104 PRO A C 1
ATOM 862 O O . PRO A 1 104 ? 12.113 -5.666 -26.046 1.00 89.00 104 PRO A O 1
ATOM 865 N N . LYS A 1 105 ? 14.033 -6.208 -27.077 1.00 87.62 105 LYS A N 1
ATOM 866 C CA . LYS A 1 105 ? 13.463 -6.156 -28.435 1.00 87.62 105 LYS A CA 1
ATOM 867 C C . LYS A 1 105 ? 12.571 -7.358 -28.753 1.00 87.62 105 LYS A C 1
ATOM 869 O O . LYS A 1 105 ? 11.620 -7.211 -29.510 1.00 87.62 105 LYS A O 1
ATOM 874 N N . ASP A 1 106 ? 12.879 -8.524 -28.191 1.00 87.44 106 ASP A N 1
ATOM 875 C CA . ASP A 1 106 ? 12.248 -9.804 -28.533 1.00 87.44 106 ASP A CA 1
ATOM 876 C C . ASP A 1 106 ? 11.725 -10.589 -27.314 1.00 87.44 106 ASP A C 1
ATOM 878 O O . ASP A 1 106 ? 11.198 -11.685 -27.482 1.00 87.44 106 ASP A O 1
ATOM 882 N N . PHE A 1 107 ? 11.834 -10.030 -26.098 1.00 91.81 107 PHE A N 1
ATOM 883 C CA . PHE A 1 107 ? 11.395 -10.640 -24.831 1.00 91.81 107 PHE A CA 1
ATOM 884 C C . PHE A 1 107 ? 11.779 -12.127 -24.687 1.00 91.81 107 PHE A C 1
ATOM 886 O O . PHE A 1 107 ? 11.058 -12.912 -24.070 1.00 91.81 107 PHE A O 1
ATOM 893 N N . ASN A 1 108 ? 12.925 -12.522 -25.245 1.00 93.94 108 ASN A N 1
ATOM 894 C CA . ASN A 1 108 ? 13.492 -13.847 -25.035 1.00 93.94 108 ASN A CA 1
ATOM 895 C C . ASN A 1 108 ? 14.077 -13.969 -23.611 1.00 93.94 108 ASN A C 1
ATOM 897 O O . ASN A 1 108 ? 14.218 -12.976 -22.890 1.00 93.94 108 ASN A O 1
ATOM 901 N N . SER A 1 109 ? 14.448 -15.183 -23.199 1.00 93.62 109 SER A N 1
ATOM 902 C CA . SER A 1 109 ? 14.880 -15.431 -21.818 1.00 93.62 109 SER A CA 1
ATOM 903 C C . SER A 1 109 ? 16.101 -14.608 -21.385 1.00 93.62 109 SER A C 1
ATOM 905 O O . SER A 1 109 ? 16.122 -14.069 -20.273 1.00 93.62 109 SER A O 1
ATOM 907 N N . ASP A 1 110 ? 17.085 -14.459 -22.274 1.00 94.56 110 ASP A N 1
ATOM 908 C CA . ASP A 1 110 ? 18.313 -13.712 -22.001 1.00 94.56 110 ASP A CA 1
ATOM 909 C C . ASP A 1 110 ? 18.040 -12.210 -21.908 1.00 94.56 110 ASP A C 1
ATOM 911 O O . ASP A 1 110 ? 18.463 -11.566 -20.951 1.00 94.56 110 ASP A O 1
ATOM 915 N N . SER A 1 111 ? 17.251 -11.663 -22.835 1.00 94.69 111 SER A N 1
ATOM 916 C CA . SER A 1 111 ? 16.883 -10.244 -22.859 1.00 94.69 111 SER A CA 1
ATOM 917 C C . SER A 1 111 ? 16.051 -9.831 -21.636 1.00 94.69 111 SER A C 1
ATOM 919 O O . SER A 1 111 ? 16.276 -8.765 -21.060 1.00 94.69 111 SER A O 1
ATOM 921 N N . ILE A 1 112 ? 15.132 -10.691 -21.174 1.00 95.50 112 ILE A N 1
ATOM 922 C CA . ILE A 1 112 ? 14.364 -10.468 -19.940 1.00 95.50 112 ILE A CA 1
ATOM 923 C C . ILE A 1 112 ? 15.296 -10.464 -18.733 1.00 95.50 112 ILE A C 1
ATOM 925 O O . ILE A 1 112 ? 15.215 -9.571 -17.886 1.00 95.50 112 ILE A O 1
ATOM 929 N N . ARG A 1 113 ? 16.187 -11.458 -18.647 1.00 95.06 113 ARG A N 1
ATOM 930 C CA . ARG A 1 113 ? 17.148 -11.557 -17.549 1.00 95.06 113 ARG A CA 1
ATOM 931 C C . ARG A 1 113 ? 18.065 -10.337 -17.508 1.00 95.06 113 ARG A C 1
ATOM 933 O O . ARG A 1 113 ? 18.280 -9.785 -16.433 1.00 95.06 113 ARG A O 1
ATOM 940 N N . GLU A 1 114 ? 18.568 -9.906 -18.660 1.00 94.19 114 GLU A N 1
ATOM 941 C CA . GLU A 1 114 ? 19.428 -8.732 -18.805 1.00 94.19 114 GLU A CA 1
ATOM 942 C C . GLU A 1 114 ? 18.703 -7.449 -18.376 1.00 94.19 114 GLU A C 1
ATOM 944 O O . GLU A 1 114 ? 19.245 -6.651 -17.610 1.00 94.19 114 GLU A O 1
ATOM 949 N N . PHE A 1 115 ? 17.446 -7.269 -18.795 1.00 95.25 115 PHE A N 1
ATOM 950 C CA . PHE A 1 115 ? 16.620 -6.150 -18.343 1.00 95.25 115 PHE A CA 1
ATOM 951 C C . PHE A 1 115 ? 16.416 -6.163 -16.825 1.00 95.25 115 PHE A C 1
ATOM 953 O O . PHE A 1 115 ? 16.654 -5.158 -16.158 1.00 95.25 115 PHE A O 1
ATOM 960 N N . ASN A 1 116 ? 16.052 -7.308 -16.246 1.00 96.19 116 ASN A N 1
ATOM 961 C CA . ASN A 1 116 ? 15.885 -7.431 -14.799 1.00 96.19 116 ASN A CA 1
ATOM 962 C C . ASN A 1 116 ? 17.194 -7.169 -14.042 1.00 96.19 116 ASN A C 1
ATOM 964 O O . ASN A 1 116 ? 17.179 -6.513 -13.002 1.00 96.19 116 ASN A O 1
ATOM 968 N N . GLN A 1 117 ? 18.336 -7.620 -14.568 1.00 95.31 117 GLN A N 1
ATOM 969 C CA . GLN A 1 117 ? 19.650 -7.409 -13.956 1.00 95.31 117 GLN A CA 1
ATOM 970 C C . GLN A 1 117 ? 19.993 -5.923 -13.801 1.00 95.31 117 GLN A C 1
ATOM 972 O O . GLN A 1 117 ? 20.633 -5.540 -12.811 1.00 95.31 117 GLN A O 1
ATOM 977 N N . ARG A 1 118 ? 19.543 -5.096 -14.753 1.00 94.31 118 ARG A N 1
ATOM 978 C CA . ARG A 1 118 ? 19.698 -3.638 -14.724 1.00 94.31 118 ARG A CA 1
ATOM 979 C C . ARG A 1 118 ? 18.869 -2.969 -13.632 1.00 94.31 118 ARG A C 1
ATOM 981 O O . ARG A 1 118 ? 19.275 -1.919 -13.167 1.00 94.31 118 ARG A O 1
ATOM 988 N N . LEU A 1 119 ? 17.750 -3.554 -13.205 1.00 94.25 119 LEU A N 1
ATOM 989 C CA . LEU A 1 119 ? 16.801 -2.887 -12.303 1.00 94.25 119 LEU A CA 1
ATOM 990 C C . LEU A 1 119 ? 16.770 -3.478 -10.892 1.00 94.25 119 LEU A C 1
ATOM 992 O O . LEU A 1 119 ? 16.602 -2.748 -9.924 1.00 94.25 119 LEU A O 1
ATOM 996 N N . VAL A 1 120 ? 16.910 -4.794 -10.748 1.00 93.12 120 VAL A N 1
ATOM 997 C CA . VAL A 1 120 ? 16.589 -5.526 -9.511 1.00 93.12 120 VAL A CA 1
ATOM 998 C C . VAL A 1 120 ? 17.819 -5.734 -8.622 1.00 93.12 120 VAL A C 1
ATOM 1000 O O . VAL A 1 120 ? 18.948 -5.894 -9.102 1.00 93.12 120 VAL A O 1
ATOM 1003 N N . ALA A 1 121 ? 17.600 -5.743 -7.304 1.00 81.94 121 ALA A N 1
ATOM 1004 C CA . ALA A 1 121 ? 18.598 -6.138 -6.310 1.00 81.94 121 ALA A CA 1
ATOM 1005 C C . ALA A 1 121 ? 18.603 -7.664 -6.082 1.00 81.94 121 ALA A C 1
ATOM 1007 O O . ALA A 1 121 ? 17.548 -8.285 -5.979 1.00 81.94 121 ALA A O 1
ATOM 1008 N N . GLY A 1 122 ? 19.786 -8.258 -5.905 1.00 73.19 122 GLY A N 1
ATOM 1009 C CA . GLY A 1 122 ? 19.933 -9.634 -5.414 1.00 73.19 122 GLY A CA 1
ATOM 1010 C C . GLY A 1 122 ? 20.071 -10.731 -6.486 1.00 73.19 122 GLY A C 1
ATOM 1011 O O . GLY A 1 122 ? 20.097 -10.446 -7.683 1.00 73.19 122 GLY A O 1
ATOM 1012 N N . PRO A 1 123 ? 20.223 -11.998 -6.050 1.00 68.69 123 PRO A N 1
ATOM 1013 C CA . PRO A 1 123 ? 20.610 -13.115 -6.920 1.00 68.69 123 PRO A CA 1
ATOM 1014 C C . PRO A 1 123 ? 19.447 -13.715 -7.728 1.00 68.69 123 PRO A C 1
ATOM 1016 O O . PRO A 1 123 ? 19.679 -14.391 -8.729 1.00 68.69 123 PRO A O 1
ATOM 1019 N N . SER A 1 124 ? 18.200 -13.475 -7.313 1.00 81.88 124 SER A N 1
ATOM 1020 C CA . SER A 1 124 ? 17.001 -14.101 -7.886 1.00 81.88 124 SER A CA 1
ATOM 1021 C C . SER A 1 124 ? 16.462 -13.315 -9.083 1.00 81.88 124 SER A C 1
ATOM 1023 O O . SER A 1 124 ? 15.398 -12.694 -9.018 1.00 81.88 124 SER A O 1
ATOM 1025 N N . LEU A 1 125 ? 17.219 -13.326 -10.180 1.00 91.06 125 LEU A N 1
ATOM 1026 C CA . LEU A 1 125 ? 16.809 -12.717 -11.443 1.00 91.06 125 LEU A CA 1
ATOM 1027 C C . LEU A 1 125 ? 15.884 -13.656 -12.214 1.00 91.06 125 LEU A C 1
ATOM 1029 O O . LEU A 1 125 ? 16.265 -14.777 -12.554 1.00 91.06 125 LEU A O 1
ATOM 1033 N N . SER A 1 126 ? 14.681 -13.180 -12.529 1.00 92.12 126 SER A N 1
ATOM 1034 C CA . SER A 1 126 ? 13.780 -13.910 -13.419 1.00 92.12 126 SER A CA 1
ATOM 1035 C C . SER A 1 126 ? 14.277 -13.803 -14.857 1.00 92.12 126 SER A C 1
ATOM 1037 O O . SER A 1 126 ? 14.629 -12.722 -15.327 1.00 92.12 126 SER A O 1
ATOM 1039 N N . ASN A 1 127 ? 14.273 -14.924 -15.568 1.00 93.69 127 ASN A N 1
ATOM 1040 C CA . ASN A 1 127 ? 14.534 -14.999 -17.004 1.00 93.69 127 ASN A CA 1
ATOM 1041 C C . ASN A 1 127 ? 13.246 -15.246 -17.810 1.00 93.69 127 ASN A C 1
ATOM 1043 O O . ASN A 1 127 ? 13.303 -15.476 -19.014 1.00 93.69 127 ASN A O 1
ATOM 1047 N N . ARG A 1 128 ? 12.086 -15.249 -17.142 1.00 94.00 128 ARG A N 1
ATOM 1048 C CA . ARG A 1 128 ? 10.772 -15.495 -17.752 1.00 94.00 128 ARG A CA 1
ATOM 1049 C C . ARG A 1 128 ? 9.885 -14.260 -17.723 1.00 94.00 128 ARG A C 1
ATOM 1051 O O . ARG A 1 128 ? 9.102 -14.043 -18.645 1.00 94.00 128 ARG A O 1
ATOM 1058 N N . PHE A 1 129 ? 10.009 -13.454 -16.673 1.00 95.69 129 PHE A N 1
ATOM 1059 C CA . PHE A 1 129 ? 9.123 -12.325 -16.449 1.00 95.69 129 PHE A CA 1
ATOM 1060 C C . PHE A 1 129 ? 9.868 -11.057 -16.046 1.00 95.69 129 PHE A C 1
ATOM 1062 O O . PHE A 1 129 ? 10.791 -11.110 -15.236 1.00 95.69 129 PHE A O 1
ATOM 1069 N N . ILE A 1 130 ? 9.416 -9.908 -16.547 1.00 95.94 130 ILE A N 1
ATOM 1070 C CA . ILE A 1 130 ? 9.860 -8.586 -16.090 1.00 95.94 130 ILE A CA 1
ATOM 1071 C C . ILE A 1 130 ? 9.462 -8.422 -14.620 1.00 95.94 130 ILE A C 1
ATOM 1073 O O . ILE A 1 130 ? 8.286 -8.552 -14.275 1.00 95.94 130 ILE A O 1
ATOM 1077 N N . GLN A 1 131 ? 10.430 -8.195 -13.738 1.00 95.81 131 GLN A N 1
ATOM 1078 C CA . GLN A 1 131 ? 10.209 -8.167 -12.292 1.00 95.81 131 GLN A CA 1
ATOM 1079 C C . GLN A 1 131 ? 9.557 -6.856 -11.836 1.00 95.81 131 GLN A C 1
ATOM 1081 O O . GLN A 1 131 ? 9.737 -5.800 -12.440 1.00 95.81 131 GLN A O 1
ATOM 1086 N N . SER A 1 132 ? 8.785 -6.952 -10.752 1.00 96.12 132 SER A N 1
ATOM 1087 C CA . SER A 1 132 ? 8.015 -5.846 -10.174 1.00 96.12 132 SER A CA 1
ATOM 1088 C C . SER A 1 132 ? 8.901 -4.666 -9.747 1.00 96.12 132 SER A C 1
ATOM 1090 O O . SER A 1 132 ? 9.984 -4.906 -9.196 1.00 96.12 132 SER A O 1
ATOM 1092 N N . PRO A 1 133 ? 8.419 -3.409 -9.883 1.00 96.88 133 PRO A N 1
ATOM 1093 C CA . PRO A 1 133 ? 9.047 -2.230 -9.283 1.00 96.88 133 PRO A CA 1
ATOM 1094 C C . PRO A 1 133 ? 9.370 -2.384 -7.802 1.00 96.88 133 PRO A C 1
ATOM 1096 O O . PRO A 1 133 ? 10.384 -1.872 -7.326 1.00 96.88 133 PRO A O 1
ATOM 1099 N N . GLY A 1 134 ? 8.562 -3.159 -7.070 1.00 96.19 134 GLY A N 1
ATOM 1100 C CA . GLY A 1 134 ? 8.797 -3.424 -5.654 1.00 96.19 134 GLY A CA 1
ATOM 1101 C C . GLY A 1 134 ? 10.200 -3.981 -5.372 1.00 96.19 134 GLY A C 1
ATOM 1102 O O . GLY A 1 134 ? 10.801 -3.643 -4.349 1.00 96.19 134 GLY A O 1
ATOM 1103 N N . CYS A 1 135 ? 10.775 -4.732 -6.319 1.00 95.50 135 CYS A N 1
ATOM 1104 C CA . CYS A 1 135 ? 12.079 -5.392 -6.217 1.00 95.50 135 CYS A CA 1
ATOM 1105 C C . CYS A 1 135 ? 13.268 -4.555 -6.728 1.00 95.50 135 CYS A C 1
ATOM 1107 O O . CYS A 1 135 ? 14.406 -5.027 -6.686 1.00 95.50 135 CYS A O 1
ATOM 1109 N N . TRP A 1 136 ? 13.048 -3.337 -7.228 1.00 95.88 136 TRP A N 1
ATOM 1110 C CA . TRP A 1 136 ? 14.123 -2.530 -7.817 1.00 95.88 136 TRP A CA 1
ATOM 1111 C C . TRP A 1 136 ? 15.203 -2.118 -6.802 1.00 95.88 136 TRP A C 1
ATOM 1113 O O . TRP A 1 136 ? 14.901 -1.860 -5.638 1.00 95.88 136 TRP A O 1
ATOM 1123 N N . SER A 1 137 ? 16.457 -2.020 -7.243 1.00 96.25 137 SER A N 1
ATOM 1124 C CA . SER A 1 137 ? 17.513 -1.255 -6.567 1.00 96.25 137 SER A CA 1
ATOM 1125 C C . SER A 1 137 ? 17.464 0.165 -7.106 1.00 96.25 137 SER A C 1
ATOM 1127 O O . SER A 1 137 ? 17.667 0.376 -8.302 1.00 96.25 137 SER A O 1
ATOM 1129 N N . MET A 1 138 ? 17.192 1.135 -6.235 1.00 95.88 138 MET A N 1
ATOM 1130 C CA . MET A 1 138 ? 17.069 2.522 -6.681 1.00 95.88 138 MET A CA 1
ATOM 1131 C C . MET A 1 138 ? 18.404 3.104 -7.134 1.00 95.88 138 MET A C 1
ATOM 1133 O O . MET A 1 138 ? 18.413 3.927 -8.036 1.00 95.88 138 MET A O 1
ATOM 1137 N N . GLU A 1 139 ? 19.527 2.610 -6.616 1.00 95.50 139 GLU A N 1
ATOM 1138 C CA . GLU A 1 139 ? 20.865 2.986 -7.076 1.00 95.50 139 GLU A CA 1
ATOM 1139 C C . GLU A 1 139 ? 21.083 2.580 -8.537 1.00 95.50 139 GLU A C 1
ATOM 1141 O O . GLU A 1 139 ? 21.585 3.360 -9.347 1.00 95.50 139 GLU A O 1
ATOM 1146 N N . LYS A 1 140 ? 20.667 1.359 -8.901 1.00 95.62 140 LYS A N 1
ATOM 1147 C CA . LYS A 1 140 ? 20.737 0.904 -10.289 1.00 95.62 140 LYS A CA 1
ATOM 1148 C C . LYS A 1 140 ? 19.769 1.675 -11.177 1.00 95.62 140 LYS A C 1
ATOM 1150 O O . LYS A 1 140 ? 20.166 2.113 -12.251 1.00 95.62 140 LYS A O 1
ATOM 1155 N N . VAL A 1 141 ? 18.528 1.863 -10.735 1.00 95.12 141 VAL A N 1
ATOM 1156 C CA . VAL A 1 141 ? 17.515 2.589 -11.511 1.00 95.12 141 VAL A CA 1
ATOM 1157 C C . VAL A 1 141 ? 17.950 4.035 -11.761 1.00 95.12 141 VAL A C 1
ATOM 1159 O O . VAL A 1 141 ? 17.928 4.481 -12.903 1.00 95.12 141 VAL A O 1
ATOM 1162 N N . GLU A 1 142 ? 18.436 4.741 -10.738 1.00 96.00 142 GLU A N 1
ATOM 1163 C CA . GLU A 1 142 ? 18.951 6.111 -10.861 1.00 96.00 142 GLU A CA 1
ATOM 1164 C C . GLU A 1 142 ? 20.124 6.205 -11.849 1.00 96.00 142 GLU A C 1
ATOM 1166 O O . GLU A 1 142 ? 20.237 7.190 -12.575 1.00 96.00 142 GLU A O 1
ATOM 1171 N N . SER A 1 143 ? 20.970 5.170 -11.945 1.00 93.94 143 SER A N 1
ATOM 1172 C CA . SER A 1 143 ? 22.074 5.139 -12.917 1.00 93.94 143 SER A CA 1
ATOM 1173 C C . SER A 1 143 ? 21.621 5.071 -14.386 1.00 93.94 143 SER A C 1
ATOM 1175 O O . SER A 1 143 ? 22.398 5.419 -15.274 1.00 93.94 143 SER A O 1
ATOM 1177 N N . LEU A 1 144 ? 20.382 4.634 -14.639 1.00 92.62 144 LEU A N 1
ATOM 1178 C CA . LEU A 1 144 ? 19.792 4.477 -15.976 1.00 92.62 144 LEU A CA 1
ATOM 1179 C C . LEU A 1 144 ? 18.892 5.652 -16.375 1.00 92.62 144 LEU A C 1
ATOM 1181 O O . LEU A 1 144 ? 18.520 5.773 -17.540 1.00 92.62 144 LEU A O 1
ATOM 1185 N N . ILE A 1 145 ? 18.501 6.491 -15.416 1.00 92.75 145 ILE A N 1
ATOM 1186 C CA . ILE A 1 145 ? 17.590 7.610 -15.647 1.00 92.75 145 ILE A CA 1
ATOM 1187 C C . ILE A 1 145 ? 18.351 8.791 -16.253 1.00 92.75 145 ILE A C 1
ATOM 1189 O O . ILE A 1 145 ? 19.340 9.274 -15.699 1.00 92.75 145 ILE A O 1
ATOM 1193 N N . LEU A 1 146 ? 17.844 9.286 -17.383 1.00 86.44 146 LEU A N 1
ATOM 1194 C CA . LEU A 1 146 ? 18.373 10.454 -18.088 1.00 86.44 146 LEU A CA 1
ATOM 1195 C C . LEU A 1 146 ? 17.559 11.725 -17.794 1.00 86.44 146 LEU A C 1
ATOM 1197 O O . LEU A 1 146 ? 18.079 12.826 -17.961 1.00 86.44 146 LEU A O 1
ATOM 1201 N N . GLY A 1 147 ? 16.311 11.593 -17.327 1.00 81.38 147 GLY A N 1
ATOM 1202 C CA . GLY A 1 147 ? 15.382 12.701 -17.067 1.00 81.38 147 GLY A CA 1
ATOM 1203 C C . GLY A 1 147 ? 15.598 13.482 -15.765 1.00 81.38 147 GLY A C 1
ATOM 1204 O O . GLY A 1 147 ? 14.782 14.339 -15.428 1.00 81.38 147 GLY A O 1
ATOM 1205 N N . GLY A 1 148 ? 16.685 13.226 -15.031 1.00 91.75 148 GLY A N 1
ATOM 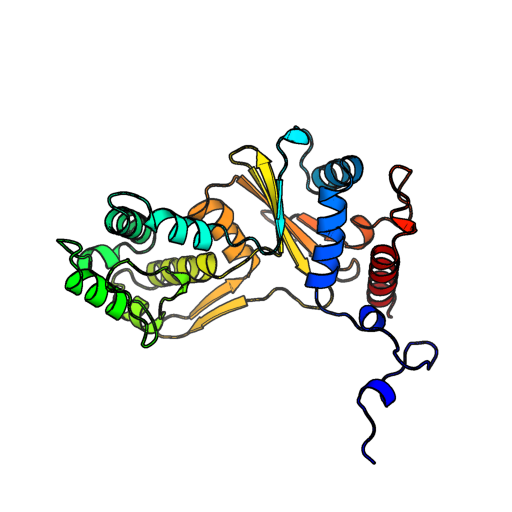1206 C CA . GLY A 1 148 ? 17.035 13.957 -13.807 1.00 91.75 148 GLY A CA 1
ATOM 1207 C C . GLY A 1 148 ? 16.146 13.634 -12.599 1.00 91.75 148 GLY A C 1
ATOM 1208 O O . GLY A 1 148 ? 15.518 12.580 -12.534 1.00 91.75 148 GLY A O 1
ATOM 1209 N N . GLU A 1 149 ? 16.117 14.545 -11.622 1.00 94.50 149 GLU A N 1
ATOM 1210 C CA . GLU A 1 149 ? 15.515 14.330 -10.294 1.00 94.50 149 GLU A CA 1
ATOM 1211 C C . GLU A 1 149 ? 14.035 13.923 -10.341 1.00 94.50 149 GLU A C 1
ATOM 1213 O O . GLU A 1 149 ? 13.644 12.976 -9.666 1.00 94.50 149 GLU A O 1
ATOM 1218 N N . CYS A 1 150 ? 13.230 14.578 -11.183 1.00 93.94 150 CYS A N 1
ATOM 1219 C CA . CYS A 1 150 ? 11.788 14.327 -11.295 1.00 93.94 150 CYS A CA 1
ATOM 1220 C C . CYS A 1 150 ? 11.474 12.884 -11.733 1.00 93.94 150 CYS A C 1
ATOM 1222 O O . CYS A 1 150 ? 10.563 12.242 -11.213 1.00 93.94 150 CYS A O 1
ATOM 1224 N N . GLU A 1 151 ? 12.255 12.331 -12.664 1.00 95.31 151 GLU A N 1
ATOM 1225 C CA . GLU A 1 151 ? 12.064 10.946 -13.096 1.00 95.31 151 GLU A CA 1
ATOM 1226 C C . GLU A 1 151 ? 12.560 9.948 -12.035 1.00 95.31 151 GLU A C 1
ATOM 1228 O O . GLU A 1 151 ? 11.936 8.905 -11.827 1.00 95.31 151 GLU A O 1
ATOM 1233 N N . VAL A 1 152 ? 13.634 10.281 -11.307 1.00 96.31 152 VAL A N 1
ATOM 1234 C CA . VAL A 1 152 ? 14.101 9.483 -10.158 1.00 96.31 152 VAL A CA 1
ATOM 1235 C C . VAL A 1 152 ? 13.043 9.457 -9.055 1.00 96.31 152 VAL A C 1
ATOM 1237 O O . VAL A 1 152 ? 12.776 8.393 -8.494 1.00 96.31 152 VAL A O 1
ATOM 1240 N N . GLU A 1 153 ? 12.395 10.588 -8.780 1.00 96.19 153 GLU A N 1
ATOM 1241 C CA . GLU A 1 153 ? 11.263 10.679 -7.859 1.00 96.19 153 GLU A CA 1
ATOM 1242 C C . GLU A 1 153 ? 10.091 9.806 -8.323 1.00 96.19 153 GLU A C 1
ATOM 1244 O O . GLU A 1 153 ? 9.582 9.002 -7.539 1.00 96.19 153 GLU A O 1
ATOM 1249 N N . GLY A 1 154 ? 9.717 9.875 -9.605 1.00 96.12 154 GLY A N 1
ATOM 1250 C CA . GLY A 1 154 ? 8.691 9.009 -10.193 1.00 96.12 154 GLY A CA 1
ATOM 1251 C C . GLY A 1 154 ? 9.003 7.518 -10.019 1.00 96.12 154 GLY A C 1
ATOM 1252 O O . GLY A 1 154 ? 8.138 6.740 -9.607 1.00 96.12 154 GLY A O 1
ATOM 1253 N N . ALA A 1 155 ? 10.258 7.120 -10.239 1.00 97.06 155 ALA A N 1
ATOM 1254 C CA . ALA A 1 155 ? 10.714 5.750 -10.024 1.00 97.06 155 ALA A CA 1
ATOM 1255 C C . ALA A 1 155 ? 10.693 5.338 -8.537 1.00 97.06 155 ALA A C 1
ATOM 1257 O O . ALA A 1 155 ? 10.302 4.209 -8.221 1.00 97.06 155 ALA A O 1
ATOM 1258 N N . CYS A 1 156 ? 11.057 6.244 -7.618 1.00 97.81 156 CYS A N 1
ATOM 1259 C CA . CYS A 1 156 ? 10.935 6.027 -6.172 1.00 97.81 156 CYS A CA 1
ATOM 1260 C C . CYS A 1 156 ? 9.472 5.799 -5.777 1.00 97.81 156 CYS A C 1
ATOM 1262 O O . CYS A 1 156 ? 9.156 4.783 -5.156 1.00 97.81 156 CYS A O 1
ATOM 1264 N N . MET A 1 157 ? 8.573 6.697 -6.192 1.00 98.25 157 MET A N 1
ATOM 1265 C CA . MET A 1 157 ? 7.138 6.610 -5.916 1.00 98.25 157 MET A CA 1
ATOM 1266 C C . MET A 1 157 ? 6.536 5.318 -6.463 1.00 98.25 157 MET A C 1
ATOM 1268 O O . MET A 1 157 ? 5.770 4.656 -5.763 1.00 98.25 157 MET A O 1
ATOM 1272 N N . LEU A 1 158 ? 6.935 4.899 -7.668 1.00 98.12 158 LEU A N 1
ATOM 1273 C CA . LEU A 1 158 ? 6.517 3.626 -8.246 1.00 98.12 158 LEU A CA 1
ATOM 1274 C C . LEU A 1 158 ? 6.998 2.434 -7.408 1.00 98.12 158 LEU A C 1
ATOM 1276 O O . LEU A 1 158 ? 6.194 1.580 -7.035 1.00 98.12 158 LEU A O 1
ATOM 1280 N N . LYS A 1 159 ? 8.286 2.377 -7.046 1.00 97.88 159 LYS A N 1
ATOM 1281 C CA . LYS A 1 159 ? 8.815 1.309 -6.180 1.00 97.88 159 LYS A CA 1
ATOM 1282 C C . LYS A 1 159 ? 8.094 1.263 -4.833 1.00 97.88 159 LYS A C 1
ATOM 1284 O O . LYS A 1 159 ? 7.791 0.174 -4.337 1.00 97.88 159 LYS A O 1
ATOM 1289 N N . TRP A 1 160 ? 7.859 2.413 -4.208 1.00 98.44 160 TRP A N 1
ATOM 1290 C CA . TRP A 1 160 ? 7.199 2.485 -2.907 1.00 98.44 160 TRP A CA 1
ATOM 1291 C C . TRP A 1 160 ? 5.727 2.086 -3.004 1.00 98.44 160 TRP A C 1
ATOM 1293 O O . TRP A 1 160 ? 5.277 1.298 -2.179 1.00 98.44 160 TRP A O 1
ATOM 1303 N N . ALA A 1 161 ? 5.012 2.497 -4.053 1.00 98.44 161 ALA A N 1
ATOM 1304 C CA . ALA A 1 161 ? 3.621 2.107 -4.288 1.00 98.44 161 ALA A CA 1
ATOM 1305 C C . ALA A 1 161 ? 3.431 0.591 -4.450 1.00 98.44 161 ALA A C 1
ATOM 1307 O O . ALA A 1 161 ? 2.420 0.044 -4.027 1.00 98.44 161 ALA A O 1
ATOM 1308 N N . PHE A 1 162 ? 4.413 -0.114 -5.012 1.00 97.94 162 PHE A N 1
ATOM 1309 C CA . PHE A 1 162 ? 4.366 -1.576 -5.124 1.00 97.94 162 PHE A CA 1
ATOM 1310 C C . PHE A 1 162 ? 4.693 -2.318 -3.817 1.00 97.94 162 PHE A C 1
ATOM 1312 O O . PHE A 1 162 ? 4.473 -3.527 -3.731 1.00 97.94 162 PHE A O 1
ATOM 1319 N N . ASN A 1 163 ? 5.238 -1.622 -2.816 1.00 97.56 163 ASN A N 1
ATOM 1320 C CA . ASN A 1 163 ? 5.608 -2.200 -1.522 1.00 97.56 163 ASN A CA 1
ATOM 1321 C C . ASN A 1 163 ? 4.676 -1.775 -0.386 1.00 97.56 163 ASN A C 1
ATOM 1323 O O . ASN A 1 163 ? 4.553 -2.500 0.603 1.00 97.56 163 ASN A O 1
ATOM 1327 N N . ILE A 1 164 ? 4.056 -0.602 -0.504 1.00 97.38 164 ILE A N 1
ATOM 1328 C CA . ILE A 1 164 ? 3.134 -0.090 0.497 1.00 97.38 164 ILE A CA 1
ATOM 1329 C C . ILE A 1 164 ? 1.876 -0.953 0.551 1.00 97.38 164 ILE A C 1
ATOM 1331 O O . ILE A 1 164 ? 1.412 -1.479 -0.462 1.00 97.38 164 ILE A O 1
ATOM 1335 N N . LYS A 1 165 ? 1.314 -1.070 1.750 1.00 96.75 165 LYS A N 1
ATOM 1336 C CA . LYS A 1 165 ? 0.015 -1.687 1.978 1.00 96.75 165 LYS A CA 1
ATOM 1337 C C . LYS A 1 165 ? -0.794 -0.772 2.890 1.00 96.75 165 LYS A C 1
ATOM 1339 O O . LYS A 1 165 ? -0.442 -0.684 4.064 1.00 96.75 165 LYS A O 1
ATOM 1344 N N . PRO A 1 166 ? -1.818 -0.065 2.387 1.00 96.44 166 PRO A N 1
ATOM 1345 C CA . PRO A 1 166 ? -2.790 0.569 3.266 1.00 96.44 166 PRO A CA 1
ATOM 1346 C C . PRO A 1 166 ? -3.360 -0.436 4.270 1.00 96.44 166 PRO A C 1
ATOM 1348 O O . PRO A 1 166 ? -3.586 -1.601 3.918 1.00 96.44 166 PRO A O 1
ATOM 1351 N N . ASP A 1 167 ? -3.590 0.009 5.505 1.00 96.31 167 ASP A N 1
ATOM 1352 C CA . ASP A 1 167 ? -4.046 -0.873 6.582 1.00 96.31 167 ASP A CA 1
ATOM 1353 C C . ASP A 1 167 ? -5.404 -1.490 6.262 1.00 96.31 167 ASP A C 1
ATOM 1355 O O . ASP A 1 167 ? -5.583 -2.703 6.402 1.00 96.31 167 ASP A O 1
ATOM 1359 N N . ILE A 1 168 ? -6.348 -0.654 5.815 1.00 98.00 168 ILE A N 1
ATOM 1360 C CA . ILE A 1 168 ? -7.679 -1.070 5.373 1.00 98.00 168 ILE A CA 1
ATOM 1361 C C . ILE A 1 168 ? -8.062 -0.292 4.112 1.00 98.00 168 ILE A C 1
ATOM 1363 O O . ILE A 1 168 ? -7.899 0.927 4.044 1.00 98.00 168 ILE A O 1
ATOM 1367 N N . VAL A 1 169 ? -8.628 -0.987 3.127 1.00 98.31 169 VAL A N 1
ATOM 1368 C CA . VAL A 1 169 ? -9.285 -0.368 1.968 1.00 98.31 169 VAL A CA 1
ATOM 1369 C C . VAL A 1 169 ? -10.724 -0.852 1.901 1.00 98.31 169 VAL A C 1
ATOM 1371 O O . VAL A 1 169 ? -10.984 -2.049 2.005 1.00 98.31 169 VAL A O 1
ATOM 1374 N N . ILE A 1 170 ? -11.655 0.087 1.745 1.00 98.31 170 ILE A N 1
ATOM 1375 C CA . ILE A 1 170 ? -13.067 -0.198 1.501 1.00 98.31 170 ILE A CA 1
ATOM 1376 C C . ILE A 1 170 ? -13.383 0.221 0.072 1.00 98.31 170 ILE A C 1
ATOM 1378 O O . ILE A 1 170 ? -13.464 1.414 -0.216 1.00 98.31 170 ILE A O 1
ATOM 1382 N N . GLU A 1 171 ? -13.558 -0.746 -0.815 1.00 97.94 171 GLU A N 1
ATOM 1383 C CA . GLU A 1 171 ? -14.088 -0.514 -2.154 1.00 97.94 171 GLU A CA 1
ATOM 1384 C C . GLU A 1 171 ? -15.605 -0.430 -2.060 1.00 97.94 171 GLU A C 1
ATOM 1386 O O . GLU A 1 171 ? -16.239 -1.300 -1.465 1.00 97.94 171 GLU A O 1
ATOM 1391 N N . TYR A 1 172 ? -16.192 0.627 -2.612 1.00 95.50 172 TYR A N 1
ATOM 1392 C CA . TYR A 1 172 ? -17.637 0.852 -2.521 1.00 95.50 172 TYR A CA 1
ATOM 1393 C C . TYR A 1 172 ? -18.306 1.154 -3.865 1.00 95.50 172 TYR A C 1
ATOM 1395 O O . TYR A 1 172 ? -19.493 1.454 -3.916 1.00 95.50 172 TYR A O 1
ATOM 1403 N N . SER A 1 173 ? -17.533 1.097 -4.949 1.00 92.12 173 SER A N 1
ATOM 1404 C CA . SER A 1 173 ? -17.984 0.996 -6.339 1.00 92.12 173 SER A CA 1
ATOM 1405 C C . SER A 1 173 ? -16.786 0.581 -7.204 1.00 92.12 173 SER A C 1
ATOM 1407 O O . SER A 1 173 ? -15.658 0.530 -6.709 1.00 92.12 173 SER A O 1
ATOM 1409 N N . ASN A 1 174 ? -16.995 0.366 -8.506 1.00 88.00 174 ASN A N 1
ATOM 1410 C CA . ASN A 1 174 ? -15.940 -0.056 -9.443 1.00 88.00 174 ASN A CA 1
ATOM 1411 C C . ASN A 1 174 ? -14.701 0.857 -9.490 1.00 88.00 174 ASN A C 1
ATOM 1413 O O . ASN A 1 174 ? -13.641 0.418 -9.922 1.00 88.00 174 ASN A O 1
ATOM 1417 N N . ASN A 1 175 ? -14.826 2.127 -9.107 1.00 93.06 175 ASN A N 1
ATOM 1418 C CA . ASN A 1 175 ? -13.740 3.103 -9.192 1.00 93.06 175 ASN A CA 1
ATOM 1419 C C . ASN A 1 175 ? -13.643 4.023 -7.972 1.00 93.06 175 ASN A C 1
ATOM 1421 O O . ASN A 1 175 ? -12.925 5.018 -8.035 1.00 93.06 175 ASN A O 1
ATOM 1425 N N . HIS A 1 176 ? -14.322 3.704 -6.866 1.00 96.50 176 HIS A N 1
ATOM 1426 C CA . HIS A 1 176 ? -14.209 4.490 -5.641 1.00 96.50 176 HIS A CA 1
ATOM 1427 C C . HIS A 1 176 ? -13.825 3.651 -4.429 1.00 96.50 176 HIS A C 1
ATOM 1429 O O . HIS A 1 176 ? -14.349 2.556 -4.213 1.00 96.50 176 HIS A O 1
ATOM 1435 N N . ALA A 1 177 ? -12.952 4.225 -3.603 1.00 97.88 177 ALA A N 1
ATOM 1436 C CA . ALA A 1 177 ? -12.465 3.581 -2.395 1.00 97.88 177 ALA A CA 1
ATOM 1437 C C . ALA A 1 177 ? -12.348 4.548 -1.208 1.00 97.88 177 ALA A C 1
ATOM 1439 O O . ALA A 1 177 ? -12.218 5.767 -1.354 1.00 97.88 177 ALA A O 1
ATOM 1440 N N . VAL A 1 178 ? -12.386 3.996 0.000 1.00 97.69 178 VAL A N 1
ATOM 1441 C CA . VAL A 1 178 ? -11.879 4.640 1.213 1.00 97.69 178 VAL A CA 1
ATOM 1442 C C . VAL A 1 178 ? -10.567 3.952 1.566 1.00 97.69 178 VAL A C 1
ATOM 1444 O O . VAL A 1 178 ? -10.547 2.744 1.784 1.00 97.69 178 VAL A O 1
ATOM 1447 N N . CYS A 1 179 ? -9.476 4.709 1.611 1.00 97.75 179 CYS A N 1
ATOM 1448 C CA . CYS A 1 179 ? -8.153 4.220 1.990 1.00 97.75 179 CYS A CA 1
ATOM 1449 C C . CYS A 1 179 ? -7.847 4.689 3.407 1.00 97.75 179 CYS A C 1
ATOM 1451 O O . CYS A 1 179 ? -7.825 5.894 3.669 1.00 97.75 179 CYS A O 1
ATOM 1453 N N . ILE A 1 180 ? -7.630 3.744 4.313 1.00 96.12 180 ILE A N 1
ATOM 1454 C CA . ILE A 1 180 ? -7.477 4.008 5.737 1.00 96.12 180 ILE A CA 1
ATOM 1455 C C . ILE A 1 180 ? -6.042 3.696 6.146 1.00 96.12 180 ILE A C 1
ATOM 1457 O O . ILE A 1 180 ? -5.566 2.578 5.954 1.00 96.12 180 ILE A O 1
ATOM 1461 N N . GLU A 1 181 ? -5.398 4.686 6.752 1.00 94.88 181 GLU A N 1
ATOM 1462 C CA . GLU A 1 181 ? -4.141 4.533 7.477 1.00 94.88 181 GLU A CA 1
ATOM 1463 C C . GLU A 1 181 ? -4.420 4.706 8.968 1.00 94.88 181 GLU A C 1
ATOM 1465 O O . GLU A 1 181 ? -5.057 5.674 9.395 1.00 94.88 181 GLU A O 1
ATOM 1470 N N . ALA A 1 182 ? -3.959 3.759 9.769 1.00 92.81 182 ALA A N 1
ATOM 1471 C CA . ALA A 1 182 ? -4.196 3.704 11.195 1.00 92.81 182 ALA A CA 1
ATOM 1472 C C . ALA A 1 182 ? -2.904 3.974 11.962 1.00 92.81 182 ALA A C 1
ATOM 1474 O O . ALA A 1 182 ? -1.857 3.416 11.667 1.00 92.81 182 ALA A O 1
ATOM 1475 N N . LYS A 1 183 ? -2.992 4.810 12.998 1.00 90.50 183 LYS A N 1
ATOM 1476 C CA . LYS A 1 183 ? -1.921 5.074 13.965 1.00 90.50 183 LYS A CA 1
ATOM 1477 C C . LYS A 1 183 ? -2.489 5.036 15.374 1.00 90.50 183 LYS A C 1
ATOM 1479 O O . LYS A 1 183 ? -3.546 5.603 15.648 1.00 90.50 183 LYS A O 1
ATOM 1484 N N . VAL A 1 184 ? -1.814 4.368 16.303 1.00 84.38 184 VAL A N 1
ATOM 1485 C CA . VAL A 1 184 ? -2.274 4.285 17.701 1.00 84.38 184 VAL A CA 1
ATOM 1486 C C . VAL A 1 184 ? -1.335 5.085 18.585 1.00 84.38 184 VAL A C 1
ATOM 1488 O O . VAL A 1 184 ? -1.750 6.071 19.200 1.00 84.38 184 VAL A O 1
ATOM 1491 N N . GLU A 1 185 ? -0.061 4.709 18.600 1.00 79.75 185 GLU A N 1
ATOM 1492 C CA . GLU A 1 185 ? 0.983 5.447 19.315 1.00 79.75 185 GLU A CA 1
ATOM 1493 C C . GLU A 1 185 ? 2.014 6.057 18.363 1.00 79.75 185 GLU A C 1
ATOM 1495 O O . GLU A 1 185 ? 2.517 7.150 18.640 1.00 79.75 185 GLU A O 1
ATOM 1500 N N . SER A 1 186 ? 2.288 5.395 17.235 1.00 81.44 186 SER A N 1
ATOM 1501 C CA . SER A 1 186 ? 3.261 5.848 16.242 1.00 81.44 186 SER A CA 1
ATOM 1502 C C . SER A 1 186 ? 2.810 7.119 15.509 1.00 81.44 186 SER A C 1
ATOM 1504 O O . SER A 1 186 ? 1.640 7.524 15.555 1.00 81.44 186 SER A O 1
ATOM 1506 N N . ASP A 1 187 ? 3.778 7.801 14.902 1.00 84.44 187 ASP A N 1
ATOM 1507 C CA . ASP A 1 187 ? 3.523 8.854 13.923 1.00 84.44 187 ASP A CA 1
ATOM 1508 C C . ASP A 1 187 ? 3.555 8.257 12.509 1.00 84.44 187 ASP A C 1
ATOM 1510 O O . ASP A 1 187 ? 3.810 7.069 12.316 1.00 84.44 187 ASP A O 1
ATOM 1514 N N . GLU A 1 188 ? 3.240 9.076 11.513 1.00 87.00 188 GLU A N 1
ATOM 1515 C CA . GLU A 1 188 ? 3.326 8.668 10.116 1.00 87.00 188 GLU A CA 1
ATOM 1516 C C . GLU A 1 188 ? 4.776 8.386 9.697 1.00 87.00 188 GLU A C 1
ATOM 1518 O O . GLU A 1 188 ? 5.674 9.187 9.969 1.00 87.00 188 GLU A O 1
ATOM 1523 N N . ASP A 1 189 ? 4.989 7.270 8.996 1.00 88.62 189 ASP A N 1
ATOM 1524 C CA . ASP A 1 189 ? 6.299 6.916 8.460 1.00 88.62 189 ASP A CA 1
ATOM 1525 C C . ASP A 1 189 ? 6.646 7.721 7.198 1.00 88.62 189 ASP A C 1
ATOM 1527 O O . ASP A 1 189 ? 5.791 8.241 6.473 1.00 88.62 189 ASP A O 1
ATOM 1531 N N . MET A 1 190 ? 7.946 7.792 6.910 1.00 94.44 190 MET A N 1
ATOM 1532 C CA . MET A 1 190 ? 8.479 8.438 5.714 1.00 94.44 190 MET A CA 1
ATOM 1533 C C . MET A 1 190 ? 9.360 7.483 4.918 1.00 94.44 190 MET A C 1
ATOM 1535 O O . MET A 1 190 ? 10.318 6.911 5.442 1.00 94.44 190 MET A O 1
ATOM 1539 N N . TYR A 1 191 ? 9.101 7.412 3.619 1.00 96.69 191 TYR A N 1
ATOM 1540 C CA . TYR A 1 191 ? 9.987 6.810 2.639 1.00 96.69 191 TYR A CA 1
ATOM 1541 C C . TYR A 1 191 ? 11.102 7.784 2.275 1.00 96.69 191 TYR A C 1
ATOM 1543 O O . TYR A 1 191 ? 10.880 8.992 2.158 1.00 96.69 191 TYR A O 1
ATOM 1551 N N . LYS A 1 192 ? 12.319 7.258 2.126 1.00 97.62 192 LYS A N 1
ATOM 1552 C CA . LYS A 1 192 ? 13.515 8.045 1.825 1.00 97.62 192 LYS A CA 1
ATOM 1553 C C . LYS A 1 192 ? 14.403 7.290 0.848 1.00 97.62 192 LYS A C 1
ATOM 1555 O O . LYS A 1 192 ? 14.617 6.089 1.005 1.00 97.62 192 LYS A O 1
ATOM 1560 N N . PHE A 1 193 ? 14.934 8.012 -0.126 1.00 97.25 193 PHE A N 1
ATOM 1561 C CA . PHE A 1 193 ? 16.035 7.585 -0.975 1.00 97.25 193 PHE A CA 1
ATOM 1562 C C . PHE A 1 193 ? 17.044 8.730 -1.037 1.00 97.25 193 PHE A C 1
ATOM 1564 O O . PHE A 1 193 ? 16.689 9.859 -1.375 1.00 97.25 193 PHE A O 1
ATOM 1571 N N . GLU A 1 194 ? 18.284 8.445 -0.653 1.00 96.00 194 GLU A N 1
ATOM 1572 C CA . GLU A 1 194 ? 19.359 9.434 -0.606 1.00 96.00 194 GLU A CA 1
ATOM 1573 C C . GLU A 1 194 ? 20.568 8.881 -1.367 1.00 96.00 194 GLU A C 1
ATOM 1575 O O . GLU A 1 194 ? 21.283 8.016 -0.862 1.00 96.00 194 GLU A O 1
ATOM 1580 N N . ASN A 1 195 ? 20.770 9.367 -2.594 1.00 94.56 195 ASN A N 1
ATOM 1581 C CA . ASN A 1 195 ? 21.968 9.101 -3.392 1.00 94.56 195 ASN A CA 1
ATOM 1582 C C . ASN A 1 195 ? 22.410 10.378 -4.125 1.00 94.56 195 ASN A C 1
ATOM 1584 O O . ASN A 1 195 ? 22.825 11.327 -3.459 1.00 94.56 195 ASN A O 1
ATOM 1588 N N . ARG A 1 196 ? 22.298 10.460 -5.465 1.00 93.88 196 ARG A N 1
ATOM 1589 C CA . ARG A 1 196 ? 22.550 11.728 -6.175 1.00 93.88 196 ARG A CA 1
ATOM 1590 C C . ARG A 1 196 ? 21.478 12.757 -5.825 1.00 93.88 196 ARG A C 1
ATOM 1592 O O . ARG A 1 196 ? 21.795 13.935 -5.678 1.00 93.88 196 ARG A O 1
ATOM 1599 N N . TYR A 1 197 ? 20.238 12.298 -5.681 1.00 94.19 197 TYR A N 1
ATOM 1600 C CA . TYR A 1 197 ? 19.102 13.101 -5.240 1.00 94.19 197 TYR A CA 1
ATOM 1601 C C . TYR A 1 197 ? 18.626 12.674 -3.851 1.00 94.19 197 TYR A C 1
ATOM 1603 O O . TYR A 1 197 ? 18.858 11.544 -3.410 1.00 94.19 197 TYR A O 1
ATOM 1611 N N . LYS A 1 198 ? 17.947 13.594 -3.159 1.00 96.31 198 LYS A N 1
ATOM 1612 C CA . LYS A 1 198 ? 17.321 13.347 -1.860 1.00 96.31 198 LYS A CA 1
ATOM 1613 C C . LYS A 1 198 ? 15.809 13.370 -2.028 1.00 96.31 198 LYS A C 1
ATOM 1615 O O . LYS A 1 198 ? 15.189 14.425 -1.958 1.00 96.31 198 LYS A O 1
ATOM 1620 N N . ILE A 1 199 ? 15.232 12.191 -2.225 1.00 97.56 199 ILE A N 1
ATOM 1621 C CA . ILE A 1 199 ? 13.794 12.021 -2.418 1.00 97.56 199 ILE A CA 1
ATOM 1622 C C . ILE A 1 199 ? 13.176 11.513 -1.122 1.00 97.56 199 ILE A C 1
ATOM 1624 O O . ILE A 1 199 ? 13.626 10.520 -0.543 1.00 97.56 199 ILE A O 1
ATOM 1628 N N . THR A 1 200 ? 12.119 12.176 -0.668 1.00 97.31 200 THR A N 1
ATOM 1629 C CA . THR A 1 200 ? 11.351 11.747 0.501 1.00 97.31 200 THR A CA 1
ATOM 1630 C C . THR A 1 200 ? 9.866 11.850 0.216 1.00 97.31 200 THR A C 1
ATOM 1632 O O . THR A 1 200 ? 9.443 12.848 -0.354 1.00 97.31 200 THR A O 1
ATOM 1635 N N . ALA A 1 201 ? 9.087 10.878 0.676 1.00 97.06 201 ALA A N 1
ATOM 1636 C CA . ALA A 1 201 ? 7.632 10.928 0.612 1.00 97.06 201 ALA A CA 1
ATOM 1637 C C . ALA A 1 201 ? 7.035 10.370 1.900 1.00 97.06 201 ALA A C 1
ATOM 1639 O O . ALA A 1 201 ? 7.535 9.399 2.475 1.00 97.06 201 ALA A O 1
ATOM 1640 N N . LYS A 1 202 ? 5.950 10.974 2.359 1.00 95.06 202 LYS A N 1
ATOM 1641 C CA . LYS A 1 202 ? 5.149 10.438 3.452 1.00 95.06 202 LYS A CA 1
ATOM 1642 C C . LYS A 1 202 ? 4.399 9.189 3.013 1.00 95.06 202 LYS A C 1
ATOM 1644 O O . LYS A 1 202 ? 4.063 9.023 1.840 1.00 95.06 202 LYS A O 1
ATOM 1649 N N . GLN A 1 203 ? 4.085 8.323 3.969 1.00 94.00 203 GLN A N 1
ATOM 1650 C CA . GLN A 1 203 ? 3.300 7.120 3.712 1.00 94.00 203 GLN A CA 1
ATOM 1651 C C . GLN A 1 203 ? 1.965 7.435 3.012 1.00 94.00 203 GLN A C 1
ATOM 1653 O O . GLN A 1 203 ? 1.644 6.810 2.002 1.00 94.00 203 GLN A O 1
ATOM 1658 N N . THR A 1 204 ? 1.228 8.447 3.473 1.00 92.88 204 THR A N 1
ATOM 1659 C CA . THR A 1 204 ? -0.041 8.885 2.863 1.00 92.88 204 THR A CA 1
ATOM 1660 C C . THR A 1 204 ? 0.125 9.409 1.438 1.00 92.88 204 THR A C 1
ATOM 1662 O O . THR A 1 204 ? -0.739 9.165 0.595 1.00 92.88 204 THR A O 1
ATOM 1665 N N . GLU A 1 205 ? 1.236 10.078 1.121 1.00 95.69 205 GLU A N 1
ATOM 1666 C CA . GLU A 1 205 ? 1.538 10.547 -0.238 1.00 95.69 205 GLU A CA 1
ATOM 1667 C C . GLU A 1 205 ? 1.742 9.362 -1.188 1.00 95.69 205 GLU A C 1
ATOM 1669 O O . GLU A 1 205 ? 1.172 9.331 -2.281 1.00 95.69 205 GLU A O 1
ATOM 1674 N N . VAL A 1 206 ? 2.474 8.337 -0.741 1.00 97.94 206 VAL A N 1
ATOM 1675 C CA . VAL A 1 206 ? 2.658 7.097 -1.506 1.00 97.94 206 VAL A CA 1
ATOM 1676 C C . VAL A 1 206 ? 1.332 6.349 -1.674 1.00 97.94 206 VAL A C 1
ATOM 1678 O O . VAL A 1 206 ? 1.057 5.852 -2.764 1.00 97.94 206 VAL A O 1
ATOM 1681 N N . GLN A 1 207 ? 0.469 6.304 -0.653 1.00 97.19 207 GLN A N 1
ATOM 1682 C CA . GLN A 1 207 ? -0.864 5.695 -0.771 1.00 97.19 207 GLN A CA 1
ATOM 1683 C C . GLN A 1 207 ? -1.761 6.449 -1.750 1.00 97.19 207 GLN A C 1
ATOM 1685 O O . GLN A 1 207 ? -2.437 5.822 -2.559 1.00 97.19 207 GLN A O 1
ATOM 1690 N N . LYS A 1 208 ? -1.767 7.785 -1.715 1.00 96.94 208 LYS A N 1
ATOM 1691 C CA . LYS A 1 208 ? -2.504 8.614 -2.683 1.00 96.94 208 LYS A CA 1
ATOM 1692 C C . LYS A 1 208 ? -2.034 8.341 -4.104 1.00 96.94 208 LYS A C 1
ATOM 1694 O O . LYS A 1 208 ? -2.853 8.167 -5.005 1.00 96.94 208 LYS A O 1
ATOM 1699 N N . PHE A 1 209 ? -0.720 8.260 -4.299 1.00 97.88 209 PHE A N 1
ATOM 1700 C CA . PHE A 1 209 ? -0.139 7.898 -5.584 1.00 97.88 209 PHE A CA 1
ATOM 1701 C C . PHE A 1 209 ? -0.539 6.476 -6.009 1.00 97.88 209 PHE A C 1
ATOM 1703 O O . PHE A 1 209 ? -1.027 6.303 -7.123 1.00 97.88 209 PHE A O 1
ATOM 1710 N N . LEU A 1 210 ? -0.437 5.480 -5.124 1.00 98.38 210 LEU A N 1
ATOM 1711 C CA . LEU A 1 210 ? -0.900 4.111 -5.374 1.00 98.38 210 LEU A CA 1
ATOM 1712 C C . LEU A 1 210 ? -2.373 4.091 -5.805 1.00 98.38 210 LEU A C 1
ATOM 1714 O O . LEU A 1 210 ? -2.698 3.628 -6.895 1.00 98.38 210 LEU A O 1
ATOM 1718 N N . MET A 1 211 ? -3.266 4.619 -4.972 1.00 98.12 211 MET A N 1
ATOM 1719 C CA . MET A 1 211 ? -4.705 4.501 -5.190 1.00 98.12 211 MET A CA 1
ATOM 1720 C C . MET A 1 211 ? -5.149 5.250 -6.447 1.00 98.12 211 MET A C 1
ATOM 1722 O O . MET A 1 211 ? -5.861 4.687 -7.272 1.00 98.12 211 MET A O 1
ATOM 1726 N N . LYS A 1 212 ? -4.672 6.485 -6.644 1.00 97.12 212 LYS A N 1
ATOM 1727 C CA . LYS A 1 212 ? -5.099 7.328 -7.766 1.00 97.12 212 LYS A CA 1
ATOM 1728 C C . LYS A 1 212 ? -4.347 7.038 -9.058 1.00 97.12 212 LYS A C 1
ATOM 1730 O O . LYS A 1 212 ? -4.960 6.921 -10.112 1.00 97.12 212 LYS A O 1
ATOM 1735 N N . LYS A 1 213 ? -3.013 7.002 -9.010 1.00 97.12 213 LYS A N 1
ATOM 1736 C CA . LYS A 1 213 ? -2.178 6.935 -10.219 1.00 97.12 213 LYS A CA 1
ATOM 1737 C C . LYS A 1 213 ? -1.912 5.514 -10.673 1.00 97.12 213 LYS A C 1
ATOM 1739 O O . LYS A 1 213 ? -1.826 5.320 -11.876 1.00 97.12 213 LYS A O 1
ATOM 1744 N N . ILE A 1 214 ? -1.756 4.562 -9.754 1.00 97.62 214 ILE A N 1
ATOM 1745 C CA . ILE A 1 214 ? -1.420 3.174 -10.102 1.00 97.62 214 ILE A CA 1
ATOM 1746 C C . ILE A 1 214 ? -2.678 2.327 -10.289 1.00 97.62 214 ILE A C 1
ATOM 1748 O O . ILE A 1 214 ? -2.749 1.555 -11.239 1.00 97.62 214 ILE A O 1
ATOM 1752 N N . LEU A 1 215 ? -3.664 2.474 -9.401 1.00 97.19 215 LEU A N 1
ATOM 1753 C CA . LEU A 1 215 ? -4.877 1.649 -9.403 1.00 97.19 215 LEU A CA 1
ATOM 1754 C C . LEU A 1 215 ? -6.095 2.331 -10.046 1.00 97.19 215 LEU A C 1
ATOM 1756 O O . LEU A 1 215 ? -7.031 1.642 -10.433 1.00 97.19 215 LEU A O 1
ATOM 1760 N N . GLY A 1 216 ? -6.086 3.659 -10.191 1.00 96.69 216 GLY A N 1
ATOM 1761 C CA . GLY A 1 216 ? -7.163 4.401 -10.857 1.00 96.69 216 GLY A CA 1
ATOM 1762 C C . GLY A 1 216 ? -8.421 4.636 -10.011 1.00 96.69 216 GLY A C 1
ATOM 1763 O O . GLY A 1 216 ? -9.469 4.944 -10.573 1.00 96.69 216 GLY A O 1
ATOM 1764 N N . TYR A 1 217 ? -8.339 4.513 -8.683 1.00 97.56 217 TYR A N 1
ATOM 1765 C CA . TYR A 1 217 ? -9.453 4.793 -7.774 1.00 97.56 217 TYR A CA 1
ATOM 1766 C C . TYR A 1 217 ? -9.575 6.283 -7.437 1.00 97.56 217 TYR A C 1
ATOM 1768 O O . TYR A 1 217 ? -8.609 6.929 -7.018 1.00 97.56 217 TYR A O 1
ATOM 1776 N N . GLU A 1 218 ? -10.805 6.791 -7.451 1.00 95.75 218 GLU A N 1
ATOM 1777 C CA . GLU A 1 218 ? -11.182 8.005 -6.731 1.00 95.75 218 GLU A CA 1
ATOM 1778 C C . GLU A 1 218 ? -11.316 7.681 -5.238 1.00 95.75 218 GLU A C 1
ATOM 1780 O O . GLU A 1 218 ? -12.193 6.927 -4.806 1.00 95.75 218 GLU A O 1
ATOM 1785 N N . THR A 1 219 ? -10.398 8.212 -4.429 1.00 96.31 219 THR A N 1
ATOM 1786 C CA . THR A 1 219 ? -10.170 7.690 -3.076 1.00 96.31 219 THR A CA 1
ATOM 1787 C C . THR A 1 219 ? -10.329 8.749 -1.997 1.00 96.31 219 THR A C 1
ATOM 1789 O O . THR A 1 219 ? -9.685 9.798 -2.027 1.00 96.31 219 THR A O 1
ATOM 1792 N N . LYS A 1 220 ? -11.136 8.441 -0.977 1.00 95.44 220 LYS A N 1
ATOM 1793 C CA . LYS A 1 220 ? -11.163 9.203 0.277 1.00 95.44 220 LYS A CA 1
ATOM 1794 C C . LYS A 1 220 ? -10.095 8.651 1.215 1.00 95.44 220 LYS A C 1
ATOM 1796 O O . LYS A 1 220 ? -10.182 7.503 1.641 1.00 95.44 220 LYS A O 1
ATOM 1801 N N . HIS A 1 221 ? -9.097 9.467 1.538 1.00 94.88 221 HIS A N 1
ATOM 1802 C CA . HIS A 1 221 ? -8.039 9.092 2.474 1.00 94.88 221 HIS A CA 1
ATOM 1803 C C . HIS A 1 221 ? -8.437 9.450 3.905 1.00 94.88 221 HIS A C 1
ATOM 1805 O O . HIS A 1 221 ? -8.784 10.601 4.193 1.00 94.88 221 HIS A O 1
ATOM 1811 N N . VAL A 1 222 ? -8.388 8.449 4.783 1.00 93.88 222 VAL A N 1
ATOM 1812 C CA . VAL A 1 222 ? -8.793 8.546 6.184 1.00 93.88 222 VAL A CA 1
ATOM 1813 C C . VAL A 1 222 ? -7.629 8.169 7.083 1.00 93.88 222 VAL A C 1
ATOM 1815 O O . VAL A 1 222 ? -7.060 7.092 6.951 1.00 93.88 222 VAL A O 1
ATOM 1818 N N . PHE A 1 223 ? -7.309 9.043 8.029 1.00 91.88 223 PHE A N 1
ATOM 1819 C CA . PHE A 1 223 ? -6.278 8.806 9.029 1.00 91.88 223 PHE A CA 1
ATOM 1820 C C . PHE A 1 223 ? -6.928 8.532 10.389 1.00 91.88 223 PHE A C 1
ATOM 1822 O O . PHE A 1 223 ? -7.566 9.426 10.958 1.00 91.88 223 PHE A O 1
ATOM 1829 N N . LEU A 1 224 ? -6.786 7.313 10.912 1.00 91.00 224 LEU A N 1
ATOM 1830 C CA . LEU A 1 224 ? -7.283 6.932 12.236 1.00 91.00 224 LEU A CA 1
ATOM 1831 C C . LEU A 1 224 ? -6.209 7.169 13.293 1.00 91.00 224 LEU A C 1
ATOM 1833 O O . LEU A 1 224 ? -5.120 6.613 13.197 1.00 91.00 224 LEU A O 1
ATOM 1837 N N . ARG A 1 225 ? -6.507 7.976 14.317 1.00 88.44 225 ARG A N 1
ATOM 1838 C CA . ARG A 1 225 ? -5.566 8.245 15.422 1.00 88.44 225 ARG A CA 1
ATOM 1839 C C . ARG A 1 225 ? -6.235 8.359 16.783 1.00 88.44 225 ARG A C 1
ATOM 1841 O O . ARG A 1 225 ? -7.451 8.355 16.896 1.00 88.44 225 ARG A O 1
ATOM 1848 N N . ASN A 1 226 ? -5.462 8.482 17.857 1.00 80.88 226 ASN A N 1
ATOM 1849 C CA . ASN A 1 226 ? -6.033 8.836 19.159 1.00 80.88 226 ASN A CA 1
ATOM 1850 C C . ASN A 1 226 ? -6.396 10.330 19.227 1.00 80.88 226 ASN A C 1
ATOM 1852 O O . ASN A 1 226 ? -5.663 11.180 18.720 1.00 80.88 226 ASN A O 1
ATOM 1856 N N . SER A 1 227 ? -7.517 10.645 19.886 1.00 66.12 227 SER A N 1
ATOM 1857 C CA . SER A 1 227 ? -8.129 11.986 19.958 1.00 66.12 227 SER A CA 1
ATOM 1858 C C . SER A 1 227 ? -7.227 13.071 20.564 1.00 66.12 227 SER A C 1
ATOM 1860 O O . SER A 1 227 ? -7.450 14.253 20.326 1.00 66.12 227 SER A O 1
ATOM 1862 N N . ASN A 1 228 ? -6.188 12.685 21.308 1.00 56.59 228 ASN A N 1
ATOM 1863 C CA . ASN A 1 228 ? -5.277 13.616 21.982 1.00 56.59 228 ASN A CA 1
ATOM 1864 C C . ASN A 1 228 ? -4.137 14.144 21.103 1.00 56.59 228 ASN A C 1
ATOM 1866 O O . ASN A 1 228 ? -3.451 15.084 21.505 1.00 56.59 228 ASN A O 1
ATOM 1870 N N . LYS A 1 229 ? -3.903 13.562 19.921 1.00 53.91 229 LYS A N 1
ATOM 1871 C CA . LYS A 1 229 ? -2.973 14.136 18.943 1.00 53.91 229 LYS A CA 1
ATOM 1872 C C . LYS A 1 229 ? -3.762 15.165 18.126 1.00 53.91 229 LYS A C 1
ATOM 1874 O O . LYS A 1 229 ? -4.399 14.807 17.138 1.00 53.91 229 LYS A O 1
ATOM 1879 N N . GLU A 1 230 ? -3.783 16.415 18.605 1.00 45.31 230 GLU A N 1
ATOM 1880 C CA . GLU A 1 230 ? -4.532 17.536 18.019 1.00 45.31 230 GLU A CA 1
ATOM 1881 C C . GLU A 1 230 ? -4.518 17.521 16.486 1.00 45.31 230 GLU A C 1
ATOM 1883 O O . GLU A 1 230 ? -3.473 17.489 15.827 1.00 45.31 230 GLU A O 1
ATOM 1888 N N . SER A 1 231 ? -5.712 17.613 15.907 1.00 41.97 231 SER A N 1
ATOM 1889 C CA . SER A 1 231 ? -5.891 17.885 14.494 1.00 41.97 231 SER A CA 1
ATOM 1890 C C . SER A 1 231 ? -5.401 19.288 14.159 1.00 41.97 231 SER A C 1
ATOM 1892 O O . SER A 1 231 ? -6.175 20.247 14.183 1.00 41.97 231 SER A O 1
ATOM 1894 N N . ARG A 1 232 ? -4.126 19.420 13.781 1.00 42.34 232 ARG A N 1
ATOM 1895 C CA . ARG A 1 232 ? -3.664 20.586 13.023 1.00 42.34 232 ARG A CA 1
ATOM 1896 C C . ARG A 1 232 ? -4.386 20.588 11.676 1.00 42.34 232 ARG A C 1
ATOM 1898 O O . ARG A 1 232 ? -3.971 19.938 10.723 1.00 42.34 232 ARG A O 1
ATOM 1905 N N . ARG A 1 233 ? -5.517 21.295 11.619 1.00 43.84 233 ARG A N 1
ATOM 1906 C CA . ARG A 1 233 ? -6.267 21.604 10.395 1.00 43.84 233 ARG A CA 1
ATOM 1907 C C . ARG A 1 233 ? -5.461 22.605 9.554 1.00 43.84 233 ARG A C 1
ATOM 1909 O O . ARG A 1 233 ? -5.798 23.782 9.525 1.00 43.84 233 ARG A O 1
ATOM 1916 N N . GLY A 1 234 ? -4.417 22.135 8.874 1.00 36.44 234 GLY A N 1
ATOM 1917 C CA . GLY A 1 234 ? -3.744 22.867 7.796 1.00 36.44 234 GLY A CA 1
ATOM 1918 C C . GLY A 1 234 ? -4.462 22.667 6.456 1.00 36.44 234 GLY A C 1
ATOM 1919 O O . GLY A 1 234 ? -4.919 21.570 6.154 1.00 36.44 234 GLY A O 1
ATOM 1920 N N . SER A 1 235 ? -4.627 23.751 5.702 1.00 44.19 235 SER A N 1
ATOM 1921 C CA . SER A 1 235 ? -5.044 23.852 4.288 1.00 44.19 235 SER A CA 1
ATOM 1922 C C . SER A 1 235 ? -4.176 22.959 3.369 1.00 44.19 235 SER A C 1
ATOM 1924 O O . SER A 1 235 ? -3.008 22.769 3.673 1.00 44.19 235 SER A O 1
ATOM 1926 N N . ASN A 1 236 ? -4.606 22.359 2.249 1.00 40.44 236 ASN A N 1
ATOM 1927 C CA . ASN A 1 236 ? -5.626 22.737 1.256 1.00 40.44 236 ASN A CA 1
ATOM 1928 C C . ASN A 1 236 ? -6.296 21.537 0.525 1.00 40.44 236 ASN A C 1
ATOM 1930 O O . ASN A 1 236 ? -7.011 21.738 -0.444 1.00 40.44 236 ASN A O 1
ATOM 1934 N N . GLU A 1 237 ? -6.150 20.308 1.015 1.00 49.44 237 GLU A N 1
ATOM 1935 C CA . GLU A 1 237 ? -6.978 19.140 0.652 1.00 49.44 237 GLU A CA 1
ATOM 1936 C C . GLU A 1 237 ? -7.004 18.273 1.915 1.00 49.44 237 GLU A C 1
ATOM 1938 O O . GLU A 1 237 ? -6.095 17.485 2.173 1.00 49.44 237 GLU A O 1
ATOM 1943 N N . LYS A 1 238 ? -7.930 18.574 2.834 1.00 58.03 238 LYS A N 1
ATOM 1944 C CA . LYS A 1 238 ? -7.858 18.053 4.206 1.00 58.03 238 LYS A CA 1
ATOM 1945 C C . LYS A 1 238 ? -8.129 16.553 4.202 1.00 58.03 238 LYS A C 1
ATOM 1947 O O . LYS A 1 238 ? -9.274 16.139 4.052 1.00 58.03 238 LYS A O 1
ATOM 1952 N N . GLU A 1 239 ? -7.075 15.770 4.412 1.00 70.12 239 GLU A N 1
ATOM 1953 C CA . GLU A 1 239 ? -7.185 14.374 4.826 1.00 70.12 239 GLU A CA 1
ATOM 1954 C C . GLU A 1 239 ? -8.191 14.274 5.969 1.00 70.12 239 GLU A C 1
ATOM 1956 O O . GLU A 1 239 ? -8.135 15.030 6.950 1.00 70.12 239 GLU A O 1
ATOM 1961 N N . LEU A 1 240 ? -9.153 13.369 5.814 1.00 87.50 240 LEU A N 1
ATOM 1962 C CA . LEU A 1 240 ? -10.152 13.163 6.837 1.00 87.50 240 LEU A CA 1
ATOM 1963 C C . LEU A 1 240 ? -9.483 12.433 7.992 1.00 87.50 240 LEU A C 1
ATOM 1965 O O . LEU A 1 240 ? -8.948 11.345 7.824 1.00 87.50 240 LEU A O 1
ATOM 1969 N N . CYS A 1 241 ? -9.521 13.020 9.178 1.00 88.81 241 CYS A N 1
ATOM 1970 C CA . CYS A 1 241 ? -8.972 12.381 10.355 1.00 88.81 241 CYS A CA 1
ATOM 1971 C C . CYS A 1 241 ? -10.096 12.033 11.319 1.00 88.81 241 CYS A C 1
ATOM 1973 O O . CYS A 1 241 ? -10.834 12.926 11.736 1.00 88.81 241 CYS A O 1
ATOM 1975 N N . LEU A 1 242 ? -10.199 10.751 11.662 1.00 89.44 242 LEU A N 1
ATOM 1976 C CA . LEU A 1 242 ? -11.125 10.256 12.671 1.00 89.44 242 LEU A CA 1
ATOM 1977 C C . LEU A 1 242 ? -10.323 9.740 13.859 1.00 89.44 242 LEU A C 1
ATOM 1979 O O . LEU A 1 242 ? -9.225 9.198 13.715 1.00 89.44 242 LEU A O 1
ATOM 1983 N N . SER A 1 243 ? -10.878 9.896 15.048 1.00 88.25 243 SER A N 1
ATOM 1984 C CA . SER A 1 243 ? -10.320 9.271 16.230 1.00 88.25 243 SER A CA 1
ATOM 1985 C C . SER A 1 243 ? -10.815 7.838 16.399 1.00 88.25 243 SER A C 1
ATOM 1987 O O . SER A 1 243 ? -11.945 7.498 16.046 1.00 88.25 243 SER A O 1
ATOM 1989 N N . TRP A 1 244 ? -10.000 6.985 17.012 1.00 86.25 244 TRP A N 1
ATOM 1990 C CA . TRP A 1 244 ? -10.429 5.632 17.365 1.00 86.25 244 TRP A CA 1
ATOM 1991 C C . TRP A 1 244 ? -11.661 5.611 18.278 1.00 86.25 244 TRP A C 1
ATOM 1993 O O . TRP A 1 244 ? -12.477 4.698 18.191 1.00 86.25 244 TRP A O 1
ATOM 2003 N N . THR A 1 245 ? -11.837 6.627 19.124 1.00 81.88 245 THR A N 1
ATOM 2004 C CA . THR A 1 245 ? -13.016 6.778 19.988 1.00 81.88 245 THR A CA 1
ATOM 2005 C C . THR A 1 245 ? -14.269 7.187 19.208 1.00 81.88 245 THR A C 1
ATOM 2007 O O . THR A 1 245 ? -15.369 6.780 19.578 1.00 81.88 245 THR A O 1
ATOM 2010 N N . GLU A 1 246 ? -14.129 7.922 18.100 1.00 83.94 246 GLU A N 1
ATOM 2011 C CA . GLU A 1 246 ? -15.233 8.210 17.172 1.00 83.94 246 GLU A CA 1
ATOM 2012 C C . GLU A 1 246 ? -15.672 6.982 16.366 1.00 83.94 246 GLU A C 1
ATOM 2014 O O . GLU A 1 246 ? -16.840 6.906 15.969 1.00 83.94 246 GLU A O 1
ATOM 2019 N N . VAL A 1 247 ? -14.745 6.054 16.107 1.00 85.75 247 VAL A N 1
ATOM 2020 C CA . VAL A 1 247 ? -14.979 4.804 15.364 1.00 85.75 247 VAL A CA 1
ATOM 2021 C C . VAL A 1 247 ? -15.537 3.704 16.267 1.00 85.75 247 VAL A C 1
ATOM 2023 O O . VAL A 1 247 ? -16.437 2.978 15.857 1.00 85.75 247 VAL A O 1
ATOM 2026 N N . PHE A 1 248 ? -15.061 3.610 17.510 1.00 78.00 248 PHE A N 1
ATOM 2027 C CA . PHE A 1 248 ? -15.538 2.663 18.519 1.00 78.00 248 PHE A CA 1
ATOM 2028 C C . PHE A 1 248 ? -16.351 3.381 19.615 1.00 78.00 248 PHE A C 1
ATOM 2030 O O . PHE A 1 248 ? -15.887 3.458 20.759 1.00 78.00 248 PHE A O 1
ATOM 2037 N N . PRO A 1 249 ? -17.561 3.904 19.328 1.00 62.00 249 PRO A N 1
ATOM 2038 C CA . PRO A 1 249 ? -18.323 4.669 20.309 1.00 62.00 249 PRO A CA 1
ATOM 2039 C C . PRO A 1 249 ? -18.652 3.827 21.549 1.00 62.00 249 PRO A C 1
ATOM 2041 O O . PRO A 1 249 ? -18.882 2.620 21.465 1.00 62.00 249 PRO A O 1
ATOM 2044 N N . ALA A 1 250 ? -18.689 4.476 22.715 1.00 50.50 250 ALA A N 1
ATOM 2045 C CA . ALA A 1 250 ? -18.889 3.839 24.022 1.00 50.50 250 ALA A CA 1
ATOM 2046 C C . ALA A 1 250 ? -20.249 3.132 24.193 1.00 50.50 250 ALA A C 1
ATOM 2048 O O . ALA A 1 250 ? -20.394 2.322 25.103 1.00 50.50 250 ALA A O 1
ATOM 2049 N N . LYS A 1 251 ? -21.227 3.433 23.332 1.00 52.50 251 LYS A N 1
ATOM 2050 C CA . LYS A 1 251 ? -22.497 2.714 23.219 1.00 52.50 251 LYS A CA 1
ATOM 2051 C C . LYS A 1 251 ? -22.805 2.512 21.745 1.00 52.50 251 LYS A C 1
ATOM 2053 O O . LYS A 1 251 ? -22.941 3.489 21.008 1.00 52.50 251 LYS A O 1
ATOM 2058 N N . THR A 1 252 ? -22.920 1.261 21.327 1.00 51.94 252 THR A N 1
ATOM 2059 C CA . THR A 1 252 ? -23.557 0.939 20.048 1.00 51.94 252 THR A CA 1
ATOM 2060 C C . THR A 1 252 ? -25.059 0.850 20.299 1.00 51.94 252 THR A C 1
ATOM 2062 O O . THR A 1 252 ? -25.514 0.039 21.102 1.00 51.94 252 THR A O 1
ATOM 2065 N N . ASN A 1 253 ? -25.847 1.748 19.700 1.00 43.94 253 ASN A N 1
ATOM 2066 C CA . ASN A 1 253 ? -27.305 1.676 19.790 1.00 43.94 253 ASN A CA 1
ATOM 2067 C C . ASN A 1 253 ? -27.771 0.484 18.953 1.00 43.94 253 ASN A C 1
ATOM 2069 O O . ASN A 1 253 ? -28.054 0.651 17.776 1.00 43.94 253 ASN A O 1
ATOM 2073 N N . GLY A 1 254 ? -27.769 -0.691 19.589 1.00 49.97 254 GLY A N 1
ATOM 2074 C CA . GLY A 1 254 ? -28.416 -1.933 19.183 1.00 49.97 254 GLY A CA 1
ATOM 2075 C C . GLY A 1 254 ? -28.240 -2.321 17.723 1.00 49.97 254 GLY A C 1
ATOM 2076 O O . GLY A 1 254 ? -29.000 -1.842 16.902 1.00 49.97 254 GLY A O 1
ATOM 2077 N N . ILE A 1 255 ? -27.329 -3.256 17.443 1.00 44.00 255 ILE A N 1
ATOM 2078 C CA . ILE A 1 255 ? -27.504 -4.280 16.387 1.00 44.00 255 ILE A CA 1
ATOM 2079 C C . ILE A 1 255 ? -26.540 -5.465 16.587 1.00 44.00 255 ILE A C 1
ATOM 2081 O O . ILE A 1 255 ? -26.864 -6.582 16.205 1.00 44.00 255 ILE A O 1
ATOM 2085 N N . LEU A 1 256 ? -25.472 -5.311 17.365 1.00 45.72 256 LEU A N 1
ATOM 2086 C CA . LEU A 1 256 ? -24.735 -6.418 17.974 1.00 45.72 256 LEU A CA 1
ATOM 2087 C C . LEU A 1 256 ? -24.370 -6.008 19.399 1.00 45.72 256 LEU A C 1
ATOM 2089 O O . LEU A 1 256 ? -24.130 -4.830 19.665 1.00 45.72 256 LEU A O 1
ATOM 2093 N N . ASN A 1 257 ? -24.263 -6.967 20.317 1.00 53.38 257 ASN A N 1
ATOM 2094 C CA . ASN A 1 257 ? -23.599 -6.761 21.607 1.00 53.38 257 ASN A CA 1
ATOM 2095 C C . ASN A 1 257 ? -22.075 -6.635 21.357 1.00 53.38 257 ASN A C 1
ATOM 2097 O O . ASN A 1 257 ? -21.257 -7.366 21.905 1.00 53.38 257 ASN A O 1
ATOM 2101 N N . VAL A 1 258 ? -21.675 -5.734 20.450 1.00 53.66 258 VAL A N 1
ATOM 2102 C CA . VAL A 1 258 ? -20.288 -5.403 20.093 1.00 53.66 258 VAL A CA 1
ATOM 2103 C C . VAL A 1 258 ? -19.535 -4.974 21.347 1.00 53.66 258 VAL A C 1
ATOM 2105 O O . VAL A 1 258 ? -18.364 -5.300 21.530 1.00 53.66 258 VAL A O 1
ATOM 2108 N N . ASP A 1 259 ? -20.258 -4.315 22.251 1.00 57.38 259 ASP A N 1
ATOM 2109 C CA . ASP A 1 259 ? -19.802 -3.949 23.581 1.00 57.38 259 ASP A CA 1
ATOM 2110 C C . ASP A 1 259 ? -19.539 -5.150 24.492 1.00 57.38 259 ASP A C 1
ATOM 2112 O O . ASP A 1 259 ? -18.822 -4.975 25.467 1.00 57.38 259 ASP A O 1
ATOM 2116 N N . GLU A 1 260 ? -20.039 -6.354 24.187 1.00 63.94 260 GLU A N 1
ATOM 2117 C CA . GLU A 1 260 ? -19.733 -7.603 24.896 1.00 63.94 260 GLU A CA 1
ATOM 2118 C C . GLU A 1 260 ? -18.542 -8.370 24.320 1.00 63.94 260 GLU A C 1
ATOM 2120 O O . GLU A 1 260 ? -17.928 -9.141 25.065 1.00 63.94 260 GLU A O 1
ATOM 2125 N N . ASN A 1 261 ? -18.163 -8.122 23.059 1.00 70.81 261 ASN A N 1
ATOM 2126 C CA . ASN A 1 261 ? -17.031 -8.793 22.428 1.00 70.81 261 ASN A CA 1
ATOM 2127 C C . ASN A 1 261 ? -15.738 -8.497 23.221 1.00 70.81 261 ASN A C 1
ATOM 2129 O O . ASN A 1 261 ? -15.332 -7.331 23.321 1.00 70.81 261 ASN A O 1
ATOM 2133 N N . PRO A 1 262 ? -15.053 -9.521 23.769 1.00 74.06 262 PRO A N 1
ATOM 2134 C CA . PRO A 1 262 ? -13.863 -9.323 24.593 1.00 74.06 262 PRO A CA 1
ATOM 2135 C C . PRO A 1 262 ? -12.753 -8.533 23.890 1.00 74.06 262 PRO A C 1
ATOM 2137 O O . PRO A 1 262 ? -12.072 -7.738 24.533 1.00 74.06 262 PRO A O 1
ATOM 2140 N N . MET A 1 263 ? -12.602 -8.695 22.572 1.00 72.50 263 MET A N 1
ATOM 2141 C CA . MET A 1 263 ? -11.578 -8.015 21.774 1.00 72.50 263 MET A CA 1
ATOM 2142 C C . MET A 1 263 ? -11.902 -6.536 21.589 1.00 72.50 263 MET A C 1
ATOM 2144 O O . MET A 1 263 ? -11.012 -5.696 21.701 1.00 72.50 263 MET A O 1
ATOM 2148 N N . VAL A 1 264 ? -13.180 -6.206 21.386 1.00 74.31 264 VAL A N 1
ATOM 2149 C CA . VAL A 1 264 ? -13.634 -4.813 21.299 1.00 74.31 264 VAL A CA 1
ATOM 2150 C C . VAL A 1 264 ? -13.536 -4.135 22.662 1.00 74.31 264 VAL A C 1
ATOM 2152 O O . VAL A 1 264 ? -13.007 -3.029 22.747 1.00 74.31 264 VAL A O 1
ATOM 2155 N N . LYS A 1 265 ? -13.954 -4.803 23.749 1.00 77.19 265 LYS A N 1
ATOM 2156 C CA . LYS A 1 265 ? -13.755 -4.307 25.124 1.00 77.19 265 LYS A CA 1
ATOM 2157 C C . LYS A 1 265 ? -12.284 -4.022 25.404 1.00 77.19 265 LYS A C 1
ATOM 2159 O O . LYS A 1 265 ? -11.951 -2.972 25.949 1.00 77.19 265 LYS A O 1
ATOM 2164 N N . MET A 1 266 ? -11.408 -4.949 25.028 1.00 78.88 266 MET A N 1
ATOM 2165 C CA . MET A 1 266 ? -9.969 -4.826 25.224 1.00 78.88 266 MET A CA 1
ATOM 2166 C C . MET A 1 266 ? -9.381 -3.677 24.399 1.00 78.88 266 MET A C 1
ATOM 2168 O O . MET A 1 266 ? -8.651 -2.857 24.955 1.00 78.88 266 MET A O 1
ATOM 2172 N N . ALA A 1 267 ? -9.757 -3.558 23.120 1.00 78.62 267 ALA A N 1
ATOM 2173 C CA . ALA A 1 267 ? -9.365 -2.446 22.256 1.00 78.62 267 ALA A CA 1
ATOM 2174 C C . ALA A 1 267 ? -9.816 -1.101 22.844 1.00 78.62 267 ALA A C 1
ATOM 2176 O O . ALA A 1 267 ? -8.996 -0.206 23.034 1.00 78.62 267 ALA A O 1
ATOM 2177 N N . LYS A 1 268 ? -11.094 -0.980 23.225 1.00 78.19 268 LYS A N 1
ATOM 2178 C CA . LYS A 1 268 ? -11.657 0.221 23.859 1.00 78.19 268 LYS A CA 1
ATOM 2179 C C . LYS A 1 268 ? -10.930 0.576 25.152 1.00 78.19 268 LYS A C 1
ATOM 2181 O O . LYS A 1 268 ? -10.505 1.717 25.311 1.00 78.19 268 LYS A O 1
ATOM 2186 N N . LYS A 1 269 ? -10.730 -0.393 26.055 1.00 80.12 269 LYS A N 1
ATOM 2187 C CA . LYS A 1 269 ? -9.996 -0.186 27.314 1.00 80.12 269 LYS A CA 1
ATOM 2188 C C . LYS A 1 269 ? -8.575 0.313 27.045 1.00 80.12 269 LYS A C 1
ATOM 2190 O O . LYS A 1 269 ? -8.120 1.244 27.704 1.00 80.12 269 LYS A O 1
ATOM 2195 N N . ARG A 1 270 ? -7.884 -0.266 26.057 1.00 81.38 270 ARG A N 1
ATOM 2196 C CA . ARG A 1 270 ? -6.524 0.140 25.687 1.00 81.38 270 ARG A CA 1
ATOM 2197 C C . ARG A 1 270 ? -6.484 1.545 25.080 1.00 81.38 270 ARG A C 1
ATOM 2199 O O . ARG A 1 270 ? -5.641 2.337 25.489 1.00 81.38 270 ARG A O 1
ATOM 2206 N N . LEU A 1 271 ? -7.404 1.879 24.177 1.00 78.56 271 LEU A N 1
ATOM 2207 C CA . LEU A 1 271 ? -7.512 3.215 23.575 1.00 78.56 271 LEU A CA 1
ATOM 2208 C C . LEU A 1 271 ? -7.839 4.289 24.617 1.00 78.56 271 LEU A C 1
ATOM 2210 O O . LEU A 1 271 ? -7.233 5.359 24.598 1.00 78.56 271 LEU A O 1
ATOM 2214 N N . LEU A 1 272 ? -8.740 3.993 25.562 1.00 77.44 272 LEU A N 1
ATOM 2215 C CA . LEU A 1 272 ? -9.037 4.874 26.694 1.00 77.44 272 LEU A CA 1
ATOM 2216 C C . LEU A 1 272 ? -7.811 5.079 27.580 1.00 77.44 272 LEU A C 1
ATOM 2218 O O . LEU A 1 272 ? -7.534 6.211 27.951 1.00 77.44 272 LEU A O 1
ATOM 2222 N N . LYS A 1 273 ? -7.035 4.026 27.864 1.00 75.56 273 LYS A N 1
ATOM 2223 C CA . LYS A 1 273 ? -5.781 4.146 28.622 1.00 75.56 273 LYS A CA 1
ATOM 2224 C C . LYS A 1 273 ? -4.769 5.053 27.917 1.00 75.56 273 LYS A C 1
ATOM 2226 O O . LYS A 1 273 ? -4.184 5.923 28.550 1.00 75.56 273 LYS A O 1
ATOM 2231 N N . ILE A 1 274 ? -4.586 4.881 26.607 1.00 72.94 274 ILE A N 1
ATOM 2232 C CA . ILE A 1 274 ? -3.665 5.717 25.817 1.00 72.94 274 ILE A CA 1
ATOM 2233 C C . ILE A 1 274 ? -4.166 7.172 25.747 1.00 72.94 274 ILE A C 1
ATOM 2235 O O . ILE A 1 274 ? -3.368 8.104 25.795 1.00 72.94 274 ILE A O 1
ATOM 2239 N N . SER A 1 275 ? -5.485 7.378 25.681 1.00 68.50 275 SER A N 1
ATOM 2240 C CA . SER A 1 275 ? -6.108 8.711 25.600 1.00 68.50 275 SER A CA 1
ATOM 2241 C C . SER A 1 275 ? -6.324 9.386 26.965 1.00 68.50 275 SER A C 1
ATOM 2243 O O . SER A 1 275 ? -6.550 10.587 27.027 1.00 68.50 275 SER A O 1
ATOM 2245 N N . GLY A 1 276 ? -6.290 8.643 28.067 1.00 61.22 276 GLY A N 1
ATOM 2246 C CA . GLY A 1 276 ? -6.488 9.152 29.428 1.00 61.22 276 GLY A CA 1
ATOM 2247 C C . GLY A 1 276 ? -5.189 9.393 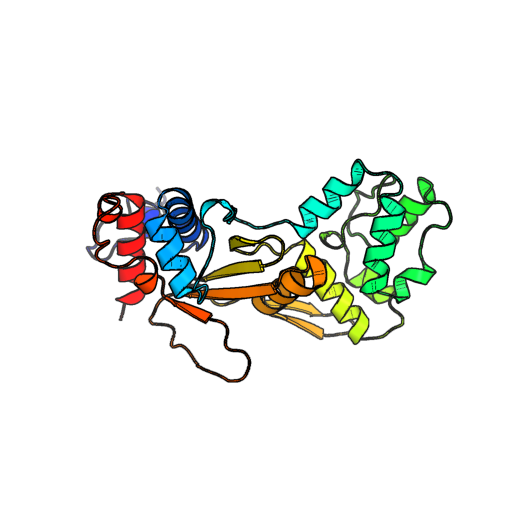30.193 1.00 61.22 276 GLY A C 1
ATOM 2248 O O . GLY A 1 276 ? -5.224 9.984 31.264 1.00 61.22 276 GLY A O 1
ATOM 2249 N N . GLY A 1 277 ? -4.049 8.952 29.655 1.00 50.44 277 GLY A N 1
ATOM 2250 C CA . GLY A 1 277 ? -2.731 9.153 30.249 1.00 50.44 277 GLY A CA 1
ATOM 2251 C C . GLY A 1 277 ? -2.246 10.600 30.134 1.00 50.44 277 GLY A C 1
ATOM 2252 O O . GLY A 1 277 ? -1.478 10.924 29.228 1.00 50.44 277 GLY A O 1
ATOM 2253 N N . LYS A 1 278 ? -2.690 11.446 31.066 1.00 40.12 278 LYS A N 1
ATOM 2254 C CA . LYS A 1 278 ? -1.933 12.574 31.618 1.00 40.12 278 LYS A CA 1
ATOM 2255 C C . LYS A 1 278 ? -2.071 12.558 33.130 1.00 40.12 278 LYS A C 1
ATOM 2257 O O . LYS A 1 278 ? -3.227 12.483 33.596 1.00 40.12 278 LYS A O 1
#

Radius of gyration: 22.59 Å; chains: 1; bounding box: 51×41×69 Å